Protein AF-A0A183HET5-F1 (afdb_monomer_lite)

Radius of gyration: 29.41 Å; chains: 1; bounding box: 69×55×76 Å

Sequence (248 aa):
MHQIYGKDDLEMRLDHVTQLQKMFVMQPEDWIKLARRYLTNECICVMGYPSRDEVTRIATTEKIRIEEQRRKLGEDGLRLHAEKLEKAIYETTAQKPSLELLSKMMVCELEKFATFDVQTLHAQTGQNNDEIFNLPLPVYIHSVKTHFVELILVWDTKFIPLELRMWMMLYFKLMFQSPAIVDNRVFGFIELNEIWSNLVIVANTECSNKLSYEEVAKLYTRDLISHSAASGVLNYFERFCSLTLKVS

Secondary structure (DSSP, 8-state):
--SSS-TTTHHHHH-HHHHHHHHHH--HHHHHHHHHHHHSS----------HHHHHHHHHHHHHHHHHHHHHHHHHHHHHHHHHHHHHHHHHHH-PPPHHHHHHHS---GGGS-PPP-EEEETTTS---SGGG--SS--EEEE-S-S-EEEEEEEE-TTS-HHHHTTHHHHHHHHTTS-EEETTEEE-HHHHHHHHHH----S---------TTTTTT--S-SEEEEEEEEEEETTEEEEEEEEEEE-

pLDDT: mean 73.17, std 18.48, range [25.05, 97.88]

Organism: NCBI:txid387005

Foldseek 3Di:
DQPPDDPPCPVVVVPPVVVVVVVVVDDPVVVVVVCCVPPVDDDDDDDDDDDPVVVVVVVVVVVVVVVVVCVVCDDVNVVVVVVVVVVVCCCVPVPDPDPVRVVVVDPPPPVPPPDWDWDWDWPPPDDCPDPQDPDPDTDIDTDTPDPKDKDKDKDACVPPDPVCVVCVVVVVVVVLQQWDQDPNDTDGRVRSQVCQQPPPPPRDDDDDDDDDPPRPPPVPTGFFPDWDWDWDDDPVYNIMIMIMTMGD

Structure (mmCIF, N/CA/C/O backbone):
data_AF-A0A183HET5-F1
#
_entry.id   AF-A0A183HET5-F1
#
loop_
_atom_site.group_PDB
_atom_site.id
_atom_site.type_symbol
_atom_site.label_atom_id
_atom_site.label_alt_id
_atom_site.label_comp_id
_atom_site.label_asym_id
_atom_site.label_entity_id
_atom_site.label_seq_id
_atom_site.pdbx_PDB_ins_code
_atom_site.Cartn_x
_atom_site.Cartn_y
_atom_site.Cartn_z
_atom_site.occupancy
_atom_site.B_iso_or_equiv
_atom_site.auth_seq_id
_atom_site.auth_comp_id
_atom_site.auth_asym_id
_atom_site.auth_atom_id
_atom_site.pdbx_PDB_model_num
ATOM 1 N N . MET A 1 1 ? -18.924 16.187 0.768 1.00 41.53 1 MET A N 1
ATOM 2 C CA . MET A 1 1 ? -17.505 16.079 0.365 1.00 41.53 1 MET A CA 1
ATOM 3 C C . MET A 1 1 ? -16.957 17.443 -0.097 1.00 41.53 1 MET A C 1
ATOM 5 O O . MET A 1 1 ? -16.350 17.535 -1.146 1.00 41.53 1 MET A O 1
ATOM 9 N N . HIS A 1 2 ? -17.188 18.517 0.674 1.00 40.25 2 HIS A N 1
ATOM 10 C CA . HIS A 1 2 ? -16.811 19.902 0.314 1.00 40.25 2 HIS A CA 1
ATOM 11 C C . HIS A 1 2 ? -16.076 20.633 1.456 1.00 40.25 2 HIS A C 1
ATOM 13 O O . HIS A 1 2 ? -15.864 21.834 1.384 1.00 40.25 2 HIS A O 1
ATOM 19 N N . GLN A 1 3 ? -15.722 19.932 2.540 1.00 47.44 3 GLN A N 1
ATOM 20 C CA . GLN A 1 3 ? -15.226 20.560 3.775 1.00 47.44 3 GLN A CA 1
ATOM 21 C C . GLN A 1 3 ? -13.703 20.489 3.968 1.00 47.44 3 GLN A C 1
ATOM 23 O O . GLN A 1 3 ? -13.217 20.989 4.973 1.00 47.44 3 GLN A O 1
ATOM 28 N N . ILE A 1 4 ? -12.944 19.909 3.027 1.00 56.78 4 ILE A N 1
ATOM 29 C CA . ILE A 1 4 ? -11.469 19.824 3.124 1.00 56.78 4 ILE A CA 1
ATOM 30 C C . ILE A 1 4 ? -10.760 20.696 2.072 1.00 56.78 4 ILE A C 1
ATOM 32 O O . ILE A 1 4 ? -9.584 21.013 2.228 1.00 56.78 4 ILE A O 1
ATOM 36 N N . TYR A 1 5 ? -11.459 21.154 1.031 1.00 51.66 5 TYR A N 1
ATOM 37 C CA . TYR A 1 5 ? -10.837 21.884 -0.074 1.00 51.66 5 TYR A CA 1
ATOM 38 C C . TYR A 1 5 ? -11.535 23.226 -0.287 1.00 51.66 5 TYR A C 1
ATOM 40 O O . TYR A 1 5 ? -12.745 23.274 -0.509 1.00 51.66 5 TYR A O 1
ATOM 48 N N . GLY A 1 6 ? -10.765 24.313 -0.179 1.00 55.91 6 GLY A N 1
ATOM 49 C CA . GLY A 1 6 ? -11.210 25.648 -0.565 1.00 55.91 6 GLY A CA 1
ATOM 50 C C . GLY A 1 6 ? -11.613 25.658 -2.040 1.00 55.91 6 GLY A C 1
ATOM 51 O O . GLY A 1 6 ? -10.981 25.003 -2.867 1.00 55.91 6 GLY A O 1
ATOM 52 N N . LYS A 1 7 ? -12.695 26.374 -2.353 1.00 57.16 7 LYS A N 1
ATOM 53 C CA . LYS A 1 7 ? -13.368 26.357 -3.661 1.00 57.16 7 LYS A CA 1
ATOM 54 C C . LYS A 1 7 ? -12.461 26.770 -4.833 1.00 57.16 7 LYS A C 1
ATOM 56 O O . LYS A 1 7 ? -12.702 26.325 -5.948 1.00 57.16 7 LYS A O 1
ATOM 61 N N . ASP A 1 8 ? -11.414 27.544 -4.556 1.00 58.06 8 ASP A N 1
ATOM 62 C CA . ASP A 1 8 ? -10.568 28.193 -5.567 1.00 58.06 8 ASP A CA 1
ATOM 63 C C . ASP A 1 8 ? -9.267 27.426 -5.889 1.00 58.06 8 ASP A C 1
ATOM 65 O O . ASP A 1 8 ? -8.488 27.860 -6.729 1.00 58.06 8 ASP A O 1
ATOM 69 N N . ASP A 1 9 ? -9.016 26.286 -5.233 1.00 66.75 9 ASP A N 1
ATOM 70 C CA . ASP A 1 9 ? -7.729 25.564 -5.305 1.00 66.75 9 ASP A CA 1
ATOM 71 C C . ASP A 1 9 ? -7.845 24.170 -5.955 1.00 66.75 9 ASP A C 1
ATOM 73 O O . ASP A 1 9 ? -6.849 23.510 -6.247 1.00 66.75 9 ASP A O 1
ATOM 77 N N . LEU A 1 10 ? -9.068 23.683 -6.192 1.00 75.62 10 LEU A N 1
ATOM 78 C CA . LEU A 1 10 ? -9.283 22.312 -6.664 1.00 75.62 10 LEU A CA 1
ATOM 79 C C . LEU A 1 10 ? -8.784 22.103 -8.099 1.00 75.62 10 LEU A C 1
ATOM 81 O O . LEU A 1 10 ? -8.103 21.118 -8.362 1.00 75.62 10 LEU A O 1
ATOM 85 N N . GLU A 1 11 ? -9.081 23.029 -9.010 1.00 76.25 11 GLU A N 1
ATOM 86 C CA . GLU A 1 11 ? -8.670 22.932 -10.417 1.00 76.25 11 GLU A CA 1
ATOM 87 C C . GLU A 1 11 ? -7.142 22.938 -10.553 1.00 76.25 11 GLU A C 1
ATOM 89 O O . GLU A 1 11 ? -6.565 22.060 -11.190 1.00 76.25 11 GLU A O 1
ATOM 94 N N . MET A 1 12 ? -6.471 23.841 -9.833 1.00 72.50 12 MET A N 1
ATOM 95 C CA . MET A 1 12 ? -5.010 23.898 -9.777 1.00 72.50 12 MET A CA 1
ATOM 96 C C . MET A 1 12 ? -4.392 22.610 -9.215 1.00 72.50 12 MET A C 1
ATOM 98 O O . MET A 1 12 ? -3.330 22.186 -9.670 1.00 72.50 12 MET A O 1
ATOM 102 N N . ARG A 1 13 ? -5.032 21.994 -8.215 1.00 68.38 13 ARG A N 1
ATOM 103 C CA . ARG A 1 13 ? -4.544 20.764 -7.575 1.00 68.38 13 ARG A CA 1
ATOM 104 C C . ARG A 1 13 ? -4.785 19.507 -8.394 1.00 68.38 13 ARG A C 1
ATOM 106 O O . ARG A 1 13 ? -4.053 18.546 -8.192 1.00 68.38 13 ARG A O 1
ATOM 113 N N . LEU A 1 14 ? -5.793 19.508 -9.262 1.00 78.12 14 LEU A N 1
ATOM 114 C CA . LEU A 1 14 ? -6.058 18.419 -10.202 1.00 78.12 14 LEU A CA 1
ATOM 115 C C . LEU A 1 14 ? -5.166 18.518 -11.448 1.00 78.12 14 LEU A C 1
ATOM 117 O O . LEU A 1 14 ? -4.850 17.495 -12.053 1.00 78.12 14 LEU A O 1
ATOM 121 N N . ASP A 1 15 ? -4.702 19.721 -11.798 1.00 81.00 15 ASP A N 1
ATOM 122 C CA . ASP A 1 15 ? -3.749 19.940 -12.889 1.00 81.00 15 ASP A CA 1
ATOM 123 C C . ASP A 1 15 ? -2.292 19.686 -12.458 1.00 81.00 15 ASP A C 1
ATOM 125 O O . ASP A 1 15 ? -1.442 20.579 -12.369 1.00 81.00 15 ASP A O 1
ATOM 129 N N . HIS A 1 16 ? -1.992 18.418 -12.181 1.00 75.38 16 HIS A N 1
ATOM 130 C CA . HIS A 1 16 ? -0.657 17.986 -11.775 1.00 75.38 16 HIS A CA 1
ATOM 131 C C . HIS A 1 16 ? 0.413 18.266 -12.838 1.00 75.38 16 HIS A C 1
ATOM 133 O O . HIS A 1 16 ? 1.549 18.580 -12.484 1.00 75.38 16 HIS A O 1
ATOM 139 N N . VAL A 1 17 ? 0.073 18.183 -14.129 1.00 81.69 17 VAL A N 1
ATOM 140 C CA . VAL A 1 17 ? 1.039 18.347 -15.226 1.00 81.69 17 VAL A CA 1
ATOM 141 C C . VAL A 1 17 ? 1.581 19.771 -15.249 1.00 81.69 17 VAL A C 1
ATOM 143 O O . VAL A 1 17 ? 2.800 19.960 -15.254 1.00 81.69 17 VAL A O 1
ATOM 146 N N . THR A 1 18 ? 0.708 20.776 -15.179 1.00 82.62 18 THR A N 1
ATOM 147 C CA . THR A 1 18 ? 1.130 22.182 -15.161 1.00 82.62 18 THR A CA 1
ATOM 148 C C . THR A 1 18 ? 1.926 22.518 -13.900 1.00 82.62 18 THR A C 1
ATOM 150 O O . THR A 1 18 ? 2.912 23.257 -13.968 1.00 82.62 18 THR A O 1
ATOM 153 N N . GLN A 1 19 ? 1.554 21.969 -12.738 1.00 81.25 19 GLN A N 1
ATOM 154 C CA . GLN A 1 19 ? 2.329 22.183 -11.508 1.00 81.25 19 GLN A CA 1
ATOM 155 C C . GLN A 1 19 ? 3.724 21.552 -11.596 1.00 81.25 19 GLN A C 1
ATOM 157 O O . GLN A 1 19 ? 4.709 22.205 -11.253 1.00 81.25 19 GLN A O 1
ATOM 162 N N . LEU A 1 20 ? 3.837 20.333 -12.133 1.00 83.00 20 LEU A N 1
ATOM 163 C CA . LEU A 1 20 ? 5.127 19.672 -12.353 1.00 83.00 20 LEU A CA 1
ATOM 164 C C . LEU A 1 20 ? 6.000 20.433 -13.356 1.00 83.00 20 LEU A C 1
ATOM 166 O O . LEU A 1 20 ? 7.204 20.563 -13.146 1.00 83.00 20 LEU A O 1
ATOM 170 N N . GLN A 1 21 ? 5.414 20.982 -14.424 1.00 85.75 21 GLN A N 1
ATOM 171 C CA . GLN A 1 21 ? 6.138 21.833 -15.372 1.00 85.75 21 GLN A CA 1
ATOM 172 C C . GLN A 1 21 ? 6.719 23.076 -14.693 1.00 85.75 21 GLN A C 1
ATOM 174 O O . GLN A 1 21 ? 7.883 23.391 -14.920 1.00 85.75 21 GLN A O 1
ATOM 179 N N . LYS A 1 22 ? 5.950 23.744 -13.823 1.00 85.44 22 LYS A N 1
ATOM 180 C CA . LYS A 1 22 ? 6.446 24.881 -13.030 1.00 85.44 22 LYS A CA 1
ATOM 181 C C . LYS A 1 22 ? 7.589 24.463 -12.109 1.00 85.44 22 LYS A C 1
ATOM 183 O O . LYS A 1 22 ? 8.607 25.144 -12.066 1.00 85.44 22 LYS A O 1
ATOM 188 N N . MET A 1 23 ? 7.435 23.332 -11.418 1.00 84.94 23 MET A N 1
ATOM 189 C CA . MET A 1 23 ? 8.449 22.790 -10.508 1.00 84.94 23 MET A CA 1
ATOM 190 C C . MET A 1 23 ? 9.741 22.404 -11.231 1.00 84.94 23 MET A C 1
ATOM 192 O O . MET A 1 23 ? 10.817 22.539 -10.660 1.00 84.94 23 MET A O 1
ATOM 196 N N . PHE A 1 24 ? 9.659 21.977 -12.491 1.00 85.25 24 PHE A N 1
ATOM 197 C CA . PHE A 1 24 ? 10.838 21.598 -13.265 1.00 85.25 24 PHE A CA 1
ATOM 198 C C . PHE A 1 24 ? 11.776 22.774 -13.573 1.00 85.25 24 PHE A C 1
ATOM 200 O O . PHE A 1 24 ? 12.984 22.590 -13.676 1.00 85.25 24 PHE A O 1
ATOM 207 N N . VAL A 1 25 ? 11.237 23.987 -13.715 1.00 90.12 25 VAL A N 1
ATOM 208 C CA . VAL A 1 25 ? 12.036 25.186 -14.032 1.00 90.12 25 VAL A CA 1
ATOM 209 C C . VAL A 1 25 ? 12.594 25.852 -12.761 1.00 90.12 25 VAL A C 1
ATOM 211 O O . VAL A 1 25 ? 13.425 26.759 -12.841 1.00 90.12 25 VAL A O 1
ATOM 214 N N . MET A 1 26 ? 12.164 25.403 -11.576 1.00 90.31 26 MET A N 1
ATOM 215 C CA . MET A 1 26 ? 12.628 25.934 -10.293 1.00 90.31 26 MET A CA 1
ATOM 216 C C . MET A 1 26 ? 14.107 25.641 -10.066 1.00 90.31 26 MET A C 1
ATOM 218 O O . MET A 1 26 ? 14.591 24.540 -10.329 1.00 90.31 26 MET A O 1
ATOM 222 N N . GLN A 1 27 ? 14.809 26.622 -9.510 1.00 93.81 27 GLN A N 1
ATOM 223 C CA . GLN A 1 27 ? 16.219 26.480 -9.180 1.00 93.81 27 GLN A CA 1
ATOM 224 C C . GLN A 1 27 ? 16.391 25.826 -7.799 1.00 93.81 27 GLN A C 1
ATOM 226 O O . GLN A 1 27 ? 15.469 25.864 -6.974 1.00 93.81 27 GLN A O 1
ATOM 231 N N . PRO A 1 28 ? 17.556 25.222 -7.501 1.00 92.81 28 PRO A N 1
ATOM 232 C CA . PRO A 1 28 ? 17.833 24.626 -6.192 1.00 92.81 28 PRO A CA 1
ATOM 233 C C . PRO A 1 28 ? 17.526 25.563 -5.011 1.00 92.81 28 PRO A C 1
ATOM 235 O O . PRO A 1 28 ? 17.025 25.126 -3.973 1.00 92.81 28 PRO A O 1
ATOM 238 N N . GLU A 1 29 ? 17.756 26.865 -5.175 1.00 95.00 29 GLU A N 1
ATOM 239 C CA . GLU A 1 29 ? 17.491 27.897 -4.171 1.00 95.00 29 GLU A CA 1
ATOM 240 C C . GLU A 1 29 ? 16.002 28.008 -3.823 1.00 95.00 29 GLU A C 1
ATOM 242 O O . GLU A 1 29 ? 15.654 28.227 -2.657 1.00 95.00 29 GLU A O 1
ATOM 247 N N . ASP A 1 30 ? 15.117 27.819 -4.803 1.00 93.25 30 ASP A N 1
ATOM 248 C CA . ASP A 1 30 ? 13.673 27.852 -4.591 1.00 93.25 30 ASP A CA 1
ATOM 249 C C . ASP A 1 30 ? 13.222 26.666 -3.729 1.00 93.25 30 ASP A C 1
ATOM 251 O O . ASP A 1 30 ? 12.437 26.830 -2.788 1.00 93.25 30 ASP A O 1
ATOM 255 N N . TRP A 1 31 ? 13.779 25.478 -3.985 1.00 93.06 31 TRP A N 1
ATOM 256 C CA . TRP A 1 31 ? 13.534 24.281 -3.179 1.00 93.06 31 TRP A CA 1
ATOM 257 C C . TRP A 1 31 ? 14.048 24.439 -1.750 1.00 93.06 31 TRP A C 1
ATOM 259 O O . TRP A 1 31 ? 13.334 24.120 -0.796 1.00 93.06 31 TRP A O 1
ATOM 269 N N . ILE A 1 32 ? 15.248 25.004 -1.578 1.00 92.75 32 ILE A N 1
ATOM 270 C CA . ILE A 1 32 ? 15.806 25.318 -0.255 1.00 92.75 32 ILE A CA 1
ATOM 271 C C . ILE A 1 32 ? 14.898 26.310 0.483 1.00 92.75 32 ILE A C 1
ATOM 273 O O . ILE A 1 32 ? 14.639 26.145 1.677 1.00 92.75 32 ILE A O 1
ATOM 277 N N . LYS A 1 33 ? 14.379 27.329 -0.209 1.00 93.06 33 LYS A N 1
ATOM 278 C CA . LYS A 1 33 ? 13.460 28.318 0.369 1.00 93.06 33 LYS A CA 1
ATOM 279 C C . LYS A 1 33 ? 12.151 27.678 0.832 1.00 93.06 33 LYS A C 1
ATOM 281 O O . LYS A 1 33 ? 11.680 27.999 1.925 1.00 93.06 33 LYS A O 1
ATOM 286 N N . LEU A 1 34 ? 11.581 26.761 0.048 1.00 91.12 34 LEU A N 1
ATOM 287 C CA . LEU A 1 34 ? 10.390 26.001 0.438 1.00 91.12 34 LEU A CA 1
ATOM 288 C C . LEU A 1 34 ? 10.659 25.102 1.646 1.00 91.12 34 LEU A C 1
ATOM 290 O O . LEU A 1 34 ? 9.899 25.146 2.615 1.00 91.12 34 LEU A O 1
ATOM 294 N N . ALA A 1 35 ? 11.756 24.342 1.624 1.00 90.69 35 ALA A N 1
ATOM 295 C CA . ALA A 1 35 ? 12.145 23.478 2.734 1.00 90.69 35 ALA A CA 1
ATOM 296 C C . ALA A 1 35 ? 12.320 24.285 4.026 1.00 90.69 35 ALA A C 1
ATOM 298 O O . ALA A 1 35 ? 11.786 23.910 5.067 1.00 90.69 35 ALA A O 1
ATOM 299 N N . ARG A 1 36 ? 12.972 25.451 3.956 1.00 89.94 36 ARG A N 1
ATOM 300 C CA . ARG A 1 36 ? 13.108 26.337 5.118 1.00 89.94 36 ARG A CA 1
ATOM 301 C C . ARG A 1 36 ? 11.759 26.848 5.625 1.00 89.94 36 ARG A C 1
ATOM 303 O O . ARG A 1 36 ? 11.494 26.856 6.822 1.00 89.94 36 ARG A O 1
ATOM 310 N N . ARG A 1 37 ? 10.867 27.244 4.715 1.00 90.12 37 ARG A N 1
ATOM 311 C CA . ARG A 1 37 ? 9.551 27.780 5.081 1.00 90.12 37 ARG A CA 1
ATOM 312 C C . ARG A 1 37 ? 8.658 26.753 5.779 1.00 90.12 37 ARG A C 1
ATOM 314 O O . ARG A 1 37 ? 7.948 27.121 6.711 1.00 90.12 37 ARG A O 1
ATOM 321 N N . TYR A 1 38 ? 8.654 25.510 5.303 1.00 88.38 38 TYR A N 1
ATOM 322 C CA . TYR A 1 38 ? 7.666 24.515 5.727 1.00 88.38 38 TYR A CA 1
ATOM 323 C C . TYR A 1 38 ? 8.225 23.408 6.620 1.00 88.38 38 TYR A C 1
ATOM 325 O O . TYR A 1 38 ? 7.456 22.816 7.367 1.00 88.38 38 TYR A O 1
ATOM 333 N N . LEU A 1 39 ? 9.531 23.127 6.568 1.00 86.25 39 LEU A N 1
ATOM 334 C CA . LEU A 1 39 ? 10.134 21.999 7.289 1.00 86.25 39 LEU A CA 1
ATOM 335 C C . LEU A 1 39 ? 11.055 22.419 8.442 1.00 86.25 39 LEU A C 1
ATOM 337 O O . LEU A 1 39 ? 11.297 21.599 9.322 1.00 86.25 39 LEU A O 1
ATOM 341 N N . THR A 1 40 ? 11.577 23.654 8.467 1.00 81.69 40 THR A N 1
ATOM 342 C CA . THR A 1 40 ? 12.571 24.059 9.489 1.00 81.69 40 THR A CA 1
ATOM 343 C C . THR A 1 40 ? 12.073 25.044 10.539 1.00 81.69 40 THR A C 1
ATOM 345 O O . THR A 1 40 ? 12.792 25.277 11.503 1.00 81.69 40 THR A O 1
ATOM 348 N N . ASN A 1 41 ? 10.900 25.655 10.361 1.00 75.31 41 ASN A N 1
ATOM 349 C CA . ASN A 1 41 ? 10.429 26.706 11.268 1.00 75.31 41 ASN A CA 1
ATOM 350 C C . ASN A 1 41 ? 9.964 26.137 12.617 1.00 75.31 41 ASN A C 1
ATOM 352 O O . ASN A 1 41 ? 10.638 26.304 13.627 1.00 75.31 41 ASN A O 1
ATOM 356 N N . GLU A 1 42 ? 8.831 25.437 12.628 1.00 82.38 42 GLU A N 1
ATOM 357 C CA . GLU A 1 42 ? 8.263 24.825 13.829 1.00 82.38 42 GLU A CA 1
ATOM 358 C C . GLU A 1 42 ? 8.031 23.342 13.550 1.00 82.38 42 GLU A C 1
ATOM 360 O O . GLU A 1 42 ? 7.228 22.973 12.695 1.00 82.38 42 GLU A O 1
ATOM 365 N N . CYS A 1 43 ? 8.768 22.482 14.250 1.00 80.69 43 CYS A N 1
ATOM 366 C CA . CYS A 1 43 ? 8.638 21.035 14.141 1.00 80.69 43 CYS A CA 1
ATOM 367 C C . CYS A 1 43 ? 8.238 20.469 15.504 1.00 80.69 43 CYS A C 1
ATOM 369 O O . CYS A 1 43 ? 8.899 20.728 16.510 1.00 80.69 43 CYS A O 1
ATOM 371 N N . ILE A 1 44 ? 7.159 19.686 15.537 1.00 88.50 44 ILE A N 1
ATOM 372 C CA . ILE A 1 44 ? 6.751 18.934 16.723 1.00 88.50 44 ILE A CA 1
ATOM 373 C C . ILE A 1 44 ? 7.323 17.526 16.585 1.00 88.50 44 ILE A C 1
ATOM 375 O O . ILE A 1 44 ? 6.895 16.751 15.730 1.00 88.50 44 ILE A O 1
ATOM 379 N N . CYS A 1 45 ? 8.280 17.183 17.444 1.00 89.69 45 CYS A N 1
ATOM 380 C CA . CYS A 1 45 ? 8.785 15.819 17.538 1.00 89.69 45 CYS A CA 1
ATOM 381 C C . CYS A 1 45 ? 7.926 15.022 18.526 1.00 89.69 45 CYS A C 1
ATOM 383 O O . CYS A 1 45 ? 7.922 15.306 19.725 1.00 89.69 45 CYS A O 1
ATOM 385 N N . VAL A 1 46 ? 7.203 14.019 18.025 1.00 93.69 46 VAL A N 1
ATOM 386 C CA . VAL A 1 46 ? 6.427 13.086 18.850 1.00 93.69 46 VAL A CA 1
ATOM 387 C C . VAL A 1 46 ? 7.175 11.763 18.921 1.00 93.69 46 VAL A C 1
ATOM 389 O O . VAL A 1 46 ? 7.346 11.081 17.912 1.00 93.69 46 VAL A O 1
ATOM 392 N N . MET A 1 47 ? 7.604 11.387 20.123 1.00 94.31 47 MET A N 1
ATOM 393 C CA . MET A 1 47 ? 8.254 10.102 20.368 1.00 94.31 47 MET A CA 1
ATOM 394 C C . MET A 1 47 ? 7.258 9.134 21.002 1.00 94.31 47 MET A C 1
ATOM 396 O O . MET A 1 47 ? 6.807 9.344 22.127 1.00 94.31 47 MET A O 1
ATOM 400 N N . GLY A 1 48 ? 6.914 8.075 20.273 1.00 93.56 48 GLY A N 1
ATOM 401 C CA . GLY A 1 48 ? 6.105 6.974 20.788 1.00 93.56 48 GLY A CA 1
ATOM 402 C C . GLY A 1 48 ? 6.991 5.880 21.373 1.00 93.56 48 GLY A C 1
ATOM 403 O O . GLY A 1 48 ? 7.842 5.341 20.669 1.00 93.56 48 GLY A O 1
ATOM 404 N N . TYR A 1 49 ? 6.768 5.527 22.639 1.00 94.31 49 TYR A N 1
ATOM 405 C CA . TYR A 1 49 ? 7.468 4.426 23.304 1.00 94.31 49 TYR A CA 1
ATOM 406 C C . TYR A 1 49 ? 6.493 3.283 23.603 1.00 94.31 49 TYR A C 1
ATOM 408 O O . TYR A 1 49 ? 5.400 3.539 24.117 1.00 94.31 49 TYR A O 1
ATOM 416 N N . PRO A 1 50 ? 6.858 2.019 23.321 1.00 94.00 50 PRO A N 1
ATOM 417 C CA . PRO A 1 50 ? 6.035 0.891 23.730 1.00 94.00 50 PRO A CA 1
ATOM 418 C C . PRO A 1 50 ? 6.003 0.808 25.261 1.00 94.00 50 PRO A C 1
ATOM 420 O O . PRO A 1 50 ? 7.046 0.807 25.910 1.00 94.00 50 PRO A O 1
ATOM 423 N N . SER A 1 51 ? 4.807 0.711 25.844 1.00 95.44 51 SER A N 1
ATOM 424 C CA . SER A 1 51 ? 4.630 0.644 27.297 1.00 95.44 51 SER A CA 1
ATOM 425 C C . SER A 1 51 ? 3.537 -0.350 27.676 1.00 95.44 51 SER A C 1
ATOM 427 O O . SER A 1 51 ? 2.378 -0.206 27.288 1.00 95.44 51 SER A O 1
ATOM 429 N N . ARG A 1 52 ? 3.906 -1.372 28.460 1.00 95.56 52 ARG A N 1
ATOM 430 C CA . ARG A 1 52 ? 2.948 -2.330 29.043 1.00 95.56 52 ARG A CA 1
ATOM 431 C C . ARG A 1 52 ? 2.073 -1.669 30.107 1.00 95.56 52 ARG A C 1
ATOM 433 O O . ARG A 1 52 ? 0.890 -1.995 30.225 1.00 95.56 52 ARG A O 1
ATOM 440 N N . ASP A 1 53 ? 2.647 -0.723 30.841 1.00 96.25 53 ASP A N 1
ATOM 441 C CA . ASP A 1 53 ? 1.939 0.031 31.871 1.00 96.25 53 ASP A CA 1
ATOM 442 C C . ASP A 1 53 ? 0.858 0.902 31.240 1.00 96.25 53 ASP A C 1
ATOM 444 O O . ASP A 1 53 ? -0.251 0.966 31.756 1.00 96.25 53 ASP A O 1
ATOM 448 N N . GLU A 1 54 ? 1.131 1.481 30.070 1.00 95.44 54 GLU A N 1
ATOM 449 C CA . GLU A 1 54 ? 0.157 2.290 29.340 1.00 95.44 54 GLU A CA 1
ATOM 450 C C . GLU A 1 54 ? -1.013 1.449 28.817 1.00 95.44 54 GLU A C 1
ATOM 452 O O . GLU A 1 54 ? -2.165 1.859 28.934 1.00 95.44 54 GLU A O 1
ATOM 457 N N . VAL A 1 55 ? -0.752 0.226 28.337 1.00 95.62 55 VAL A N 1
ATOM 458 C CA . VAL A 1 55 ? -1.820 -0.729 27.980 1.00 95.62 55 VAL A CA 1
ATOM 459 C C . VAL A 1 55 ? -2.692 -1.039 29.197 1.00 95.62 55 VAL A C 1
ATOM 461 O O . VAL A 1 55 ? -3.922 -1.020 29.107 1.00 95.62 55 VAL A O 1
ATOM 464 N N . THR A 1 56 ? -2.065 -1.279 30.351 1.00 96.56 56 THR A N 1
ATOM 465 C CA . THR A 1 56 ? -2.785 -1.554 31.601 1.00 96.56 56 THR A CA 1
ATOM 466 C C . THR A 1 56 ? -3.591 -0.335 32.046 1.00 96.56 56 THR A C 1
ATOM 468 O O . THR A 1 56 ? -4.764 -0.478 32.379 1.00 96.56 56 THR A O 1
ATOM 471 N N . ARG A 1 57 ? -3.006 0.867 31.984 1.00 97.12 57 ARG A N 1
ATOM 472 C CA . ARG A 1 57 ? -3.645 2.141 32.331 1.00 97.12 57 ARG A CA 1
ATOM 473 C C . ARG A 1 57 ? -4.847 2.434 31.444 1.00 97.12 57 ARG A C 1
ATOM 475 O O . ARG A 1 57 ? -5.885 2.843 31.957 1.00 97.12 57 ARG A O 1
ATOM 482 N N . ILE A 1 58 ? -4.737 2.221 30.134 1.00 96.38 58 ILE A N 1
ATOM 483 C CA . ILE A 1 58 ? -5.858 2.378 29.199 1.00 96.38 58 ILE A CA 1
ATOM 484 C C . ILE A 1 58 ? -6.968 1.386 29.561 1.00 96.38 58 ILE A C 1
ATOM 486 O O . ILE A 1 58 ? -8.120 1.789 29.700 1.00 96.38 58 ILE A O 1
ATOM 490 N N . ALA A 1 59 ? -6.630 0.114 29.799 1.00 96.44 59 ALA A N 1
ATOM 491 C CA . ALA A 1 59 ? -7.615 -0.904 30.157 1.00 96.44 59 ALA A CA 1
ATOM 492 C C . ALA A 1 59 ? -8.311 -0.624 31.502 1.00 96.44 59 ALA A C 1
ATOM 494 O O . ALA A 1 59 ? -9.519 -0.830 31.620 1.00 96.44 59 ALA A O 1
ATOM 495 N N . THR A 1 60 ? -7.586 -0.151 32.521 1.00 97.25 60 THR A N 1
ATOM 496 C CA . THR A 1 60 ? -8.182 0.200 33.820 1.00 97.25 60 THR A CA 1
ATOM 497 C C . THR A 1 60 ? -9.006 1.477 33.741 1.00 97.25 60 THR A C 1
ATOM 499 O O . THR A 1 60 ? -10.124 1.495 34.250 1.00 97.25 60 THR A O 1
ATOM 502 N N . THR A 1 61 ? -8.512 2.510 33.051 1.00 97.25 61 THR A N 1
ATOM 503 C CA . THR A 1 61 ? -9.253 3.765 32.838 1.00 97.25 61 THR A CA 1
ATOM 504 C C . THR A 1 61 ? -10.559 3.495 32.096 1.00 97.25 61 THR A C 1
ATOM 506 O O . THR A 1 61 ? -11.599 4.026 32.476 1.00 97.25 61 THR A O 1
ATOM 509 N N . GLU A 1 62 ? -10.541 2.617 31.091 1.00 97.00 62 GLU A N 1
ATOM 510 C CA . GLU A 1 62 ? -11.743 2.264 30.335 1.00 97.00 62 GLU A CA 1
ATOM 511 C C . GLU A 1 62 ? -12.751 1.475 31.181 1.00 97.00 62 GLU A C 1
ATOM 513 O O . GLU A 1 62 ? -13.949 1.754 31.124 1.00 97.00 62 GLU A O 1
ATOM 518 N N . LYS A 1 63 ? -12.290 0.553 32.039 1.00 97.38 63 LYS A N 1
ATOM 519 C CA . LYS A 1 63 ? -13.168 -0.137 33.001 1.00 97.38 63 LYS A CA 1
ATOM 520 C C . LYS A 1 63 ? -13.853 0.847 33.950 1.00 97.38 63 LYS A C 1
ATOM 522 O O . LYS A 1 63 ? -15.074 0.799 34.085 1.00 97.38 63 LYS A O 1
ATOM 527 N N . ILE A 1 64 ? -13.087 1.769 34.536 1.00 97.88 64 ILE A N 1
ATOM 528 C CA . ILE A 1 64 ? -13.614 2.803 35.439 1.00 97.88 64 ILE A CA 1
ATOM 529 C C . ILE A 1 64 ? -14.635 3.681 34.700 1.00 97.88 64 ILE A C 1
ATOM 531 O O . ILE A 1 64 ? -15.740 3.902 35.196 1.00 97.88 64 ILE A O 1
ATOM 535 N N . ARG A 1 65 ? -14.314 4.121 33.476 1.00 97.81 65 ARG A N 1
ATOM 536 C CA . ARG A 1 65 ? -15.215 4.927 32.638 1.00 97.81 65 ARG A CA 1
ATOM 537 C C . ARG A 1 65 ? -16.545 4.211 32.378 1.00 97.81 65 ARG A C 1
ATOM 539 O O . ARG A 1 65 ? -17.603 4.837 32.460 1.00 97.81 65 ARG A O 1
ATOM 546 N N . ILE A 1 66 ? -16.509 2.908 32.083 1.00 96.75 66 ILE A N 1
ATOM 547 C CA . ILE A 1 66 ? -17.707 2.083 31.859 1.00 96.75 66 ILE A CA 1
ATOM 548 C C . ILE A 1 66 ? -18.541 1.957 33.142 1.00 96.75 66 ILE A C 1
ATOM 550 O O . ILE A 1 66 ? -19.765 2.084 33.086 1.00 96.75 66 ILE A O 1
ATOM 554 N N . GLU A 1 67 ? -17.913 1.730 34.297 1.00 96.31 67 GLU A N 1
ATOM 555 C CA . GLU A 1 67 ? -18.609 1.622 35.587 1.00 96.31 67 GLU A CA 1
ATOM 556 C C . GLU A 1 67 ? -19.291 2.936 35.988 1.00 96.31 67 GLU A C 1
ATOM 558 O O . GLU A 1 67 ? -20.466 2.939 36.366 1.00 96.31 67 GLU A O 1
ATOM 563 N N . GLU A 1 68 ? -18.612 4.073 35.825 1.00 96.94 68 GLU A N 1
ATOM 564 C CA . GLU A 1 68 ? -19.211 5.389 36.053 1.00 96.94 68 GLU A CA 1
ATOM 565 C C . GLU A 1 68 ? -20.388 5.658 35.115 1.00 96.94 68 GLU A C 1
ATOM 567 O O . GLU A 1 68 ? -21.411 6.202 35.540 1.00 96.94 68 GLU A O 1
ATOM 572 N N . GLN A 1 69 ? -20.260 5.270 33.845 1.00 95.12 69 GLN A N 1
ATOM 573 C CA . GLN A 1 69 ? -21.330 5.411 32.864 1.00 95.12 69 GLN A CA 1
ATOM 574 C C . GLN A 1 69 ? -22.543 4.548 33.240 1.00 95.12 69 GLN A C 1
ATOM 576 O O . GLN A 1 69 ? -23.669 5.043 33.192 1.00 95.12 69 GLN A O 1
ATOM 581 N N . ARG A 1 70 ? -22.330 3.304 33.697 1.00 93.81 70 ARG A N 1
ATOM 582 C CA . ARG A 1 70 ? -23.398 2.436 34.228 1.00 93.81 70 ARG A CA 1
ATOM 583 C C . ARG A 1 70 ? -24.090 3.066 35.435 1.00 93.81 70 ARG A C 1
ATOM 585 O O . ARG A 1 70 ? -25.316 3.111 35.471 1.00 93.81 70 ARG A O 1
ATOM 592 N N . ARG A 1 71 ? -23.323 3.614 36.384 1.00 95.31 71 ARG A N 1
ATOM 593 C CA . ARG A 1 71 ? -23.871 4.284 37.575 1.00 95.31 71 ARG A CA 1
ATOM 594 C C . ARG A 1 71 ? -24.713 5.511 37.216 1.00 95.31 71 ARG A C 1
ATOM 596 O O . ARG A 1 71 ? -25.767 5.705 37.806 1.00 95.31 71 ARG A O 1
ATOM 603 N N . LYS A 1 72 ? -24.254 6.340 36.269 1.00 96.00 72 LYS A N 1
ATOM 604 C CA . LYS A 1 72 ? -24.980 7.541 35.813 1.00 96.00 72 LYS A CA 1
ATOM 605 C C . LYS A 1 72 ? -26.279 7.201 35.083 1.00 96.00 72 LYS A C 1
ATOM 607 O O . LYS A 1 72 ? -27.251 7.930 35.232 1.00 96.00 72 LYS A O 1
ATOM 612 N N . LEU A 1 73 ? -26.279 6.137 34.280 1.00 94.38 73 LEU A N 1
ATOM 613 C CA . LEU A 1 73 ? -27.453 5.716 33.513 1.00 94.38 73 LEU A CA 1
ATOM 614 C C . LEU A 1 73 ? -28.513 5.035 34.386 1.00 94.38 73 LEU A C 1
ATOM 616 O O . LEU A 1 73 ? -29.701 5.175 34.102 1.00 94.38 73 LEU A O 1
ATOM 620 N N . GLY A 1 74 ? -28.100 4.317 35.435 1.00 95.44 74 GLY A N 1
ATOM 621 C CA . GLY A 1 74 ? -29.018 3.531 36.255 1.00 95.44 74 GLY A CA 1
ATOM 622 C C . GLY A 1 74 ? -29.736 2.440 35.450 1.00 95.44 74 GLY A C 1
ATOM 623 O O . GLY A 1 74 ? -29.417 2.181 34.290 1.00 95.44 74 GLY A O 1
ATOM 624 N N . GLU A 1 75 ? -30.712 1.782 36.067 1.00 94.06 75 GLU A N 1
ATOM 625 C CA . GLU A 1 75 ? -31.412 0.646 35.453 1.00 94.06 75 GLU A CA 1
ATOM 626 C C . GLU A 1 75 ? -32.308 1.075 34.279 1.00 94.06 75 GLU A C 1
ATOM 628 O O . GLU A 1 75 ? -32.217 0.513 33.187 1.00 94.06 75 GLU A O 1
ATOM 633 N N . ASP A 1 76 ? -33.095 2.141 34.456 1.00 93.69 76 ASP A N 1
ATOM 634 C CA . ASP A 1 76 ? -33.987 2.656 33.411 1.00 93.69 76 ASP A CA 1
ATOM 635 C C . ASP A 1 76 ? -33.221 3.189 32.191 1.00 93.69 76 ASP A C 1
ATOM 637 O O . ASP A 1 76 ? -33.610 2.941 31.046 1.00 93.69 76 ASP A O 1
ATOM 641 N N . GLY A 1 77 ? -32.106 3.894 32.414 1.00 94.44 77 GLY A N 1
ATOM 642 C CA . GLY A 1 77 ? -31.269 4.405 31.332 1.00 94.44 77 GLY A CA 1
ATOM 643 C C . GLY 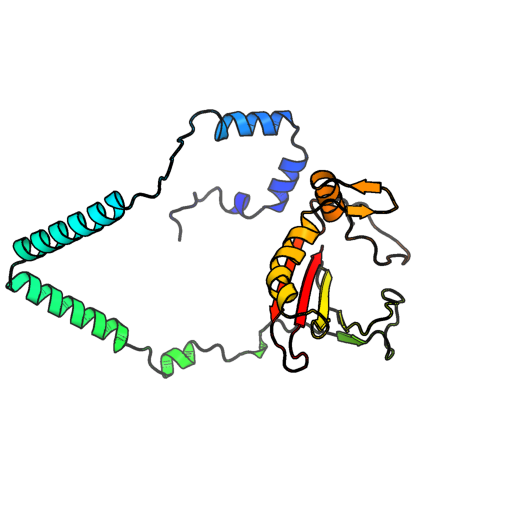A 1 77 ? -30.576 3.283 30.563 1.00 94.44 77 GLY A C 1
ATOM 644 O O . GLY A 1 77 ? -30.498 3.352 29.334 1.00 94.44 77 GLY A O 1
ATOM 645 N N . LEU A 1 78 ? -30.115 2.234 31.254 1.00 94.81 78 LEU A N 1
ATOM 646 C CA . LEU A 1 78 ? -29.554 1.044 30.611 1.00 94.81 78 LEU A CA 1
ATOM 647 C C . LEU A 1 78 ? -30.607 0.299 29.782 1.00 94.81 78 LEU A C 1
ATOM 649 O O . LEU A 1 78 ? -30.304 -0.069 28.648 1.00 94.81 78 LEU A O 1
ATOM 653 N N . ARG A 1 79 ? -31.844 0.153 30.283 1.00 95.19 79 ARG A N 1
ATOM 654 C CA . ARG A 1 79 ? -32.955 -0.449 29.524 1.00 95.19 79 ARG A CA 1
ATOM 655 C C . ARG A 1 79 ? -33.244 0.326 28.238 1.00 95.19 79 ARG A C 1
ATOM 657 O O . ARG A 1 79 ? -33.276 -0.269 27.166 1.00 95.19 79 ARG A O 1
ATOM 664 N N . LEU A 1 80 ? -33.346 1.656 28.315 1.00 96.12 80 LEU A N 1
ATOM 665 C CA . LEU A 1 80 ? -33.595 2.495 27.137 1.00 96.12 80 LEU A CA 1
ATOM 666 C C . LEU A 1 80 ? -32.487 2.361 26.079 1.00 96.12 80 LEU A C 1
ATOM 668 O O . LEU A 1 80 ? -32.759 2.340 24.881 1.00 96.12 80 LEU A O 1
ATOM 672 N N . HIS A 1 81 ? -31.223 2.286 26.505 1.00 95.12 81 HIS A N 1
ATOM 673 C CA . HIS A 1 81 ? -30.104 2.111 25.577 1.00 95.12 81 HIS A CA 1
ATOM 674 C C . HIS A 1 81 ? -30.047 0.696 24.996 1.00 95.12 81 HIS A C 1
ATOM 676 O O . HIS A 1 81 ? -29.658 0.558 23.838 1.00 95.12 81 HIS A O 1
ATOM 682 N N . ALA A 1 82 ? -30.459 -0.325 25.753 1.00 95.69 82 ALA A N 1
ATO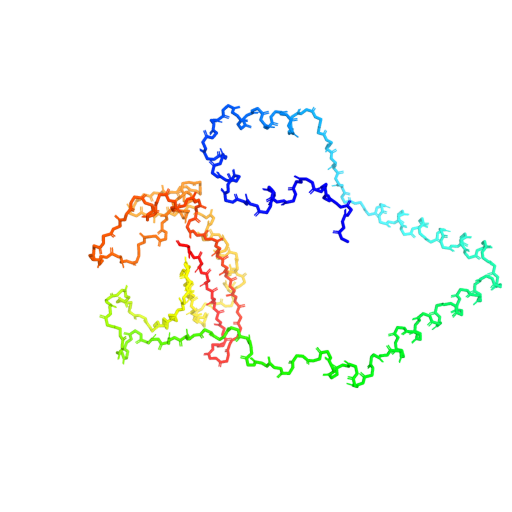M 683 C CA . ALA A 1 82 ? -30.609 -1.684 25.243 1.00 95.69 82 ALA A CA 1
ATOM 684 C C . ALA A 1 82 ? -31.674 -1.742 24.137 1.00 95.69 82 ALA A C 1
ATOM 686 O O . ALA A 1 82 ? -31.377 -2.222 23.048 1.00 95.69 82 ALA A O 1
ATOM 687 N N . GLU A 1 83 ? -32.846 -1.136 24.349 1.00 96.25 83 GLU A N 1
ATOM 688 C CA . GLU A 1 83 ? -33.895 -1.027 23.321 1.00 96.25 83 GLU A CA 1
ATOM 689 C C . GLU A 1 83 ? -33.396 -0.281 22.072 1.00 96.25 83 GLU A C 1
ATOM 691 O O . GLU A 1 83 ? -33.646 -0.688 20.936 1.00 96.25 83 GLU A O 1
ATOM 696 N N . LYS A 1 84 ? -32.637 0.806 22.263 1.00 96.44 84 LYS A N 1
ATOM 697 C CA . LYS A 1 84 ? -32.031 1.567 21.159 1.00 96.44 84 LYS A CA 1
ATOM 698 C C . LYS A 1 84 ? -31.013 0.737 20.377 1.00 96.44 84 LYS A C 1
ATOM 700 O O . LYS A 1 84 ? -30.966 0.833 19.151 1.00 96.44 84 LYS A O 1
ATOM 705 N N . LEU A 1 85 ? -30.201 -0.054 21.078 1.00 95.19 85 LEU A N 1
ATOM 706 C CA . LEU A 1 85 ? -29.211 -0.942 20.480 1.00 95.19 85 LEU A CA 1
ATOM 707 C C . LEU A 1 85 ? -29.890 -2.072 19.701 1.00 95.19 85 LEU A C 1
ATOM 709 O O . LEU A 1 85 ? -29.519 -2.314 18.557 1.00 95.19 85 LEU A O 1
ATOM 713 N N . GLU A 1 86 ? -30.909 -2.713 20.271 1.00 94.44 86 GLU A N 1
ATOM 714 C CA . GLU A 1 86 ? -31.700 -3.741 19.586 1.00 94.44 86 GLU A CA 1
ATOM 715 C C . GLU A 1 86 ? -32.374 -3.188 18.333 1.00 94.44 86 GLU A C 1
ATOM 717 O O . GLU A 1 86 ? -32.300 -3.804 17.270 1.00 94.44 86 GLU A O 1
ATOM 722 N N . LYS A 1 87 ? -32.953 -1.985 18.420 1.00 94.56 87 LYS A N 1
ATOM 723 C CA . LYS A 1 87 ? -33.523 -1.299 17.261 1.00 94.56 87 LYS A CA 1
ATOM 724 C C . LYS A 1 87 ? -32.472 -1.052 16.176 1.00 94.56 87 LYS A C 1
ATOM 726 O O . LYS A 1 87 ? -32.739 -1.334 15.013 1.00 94.56 87 LYS A O 1
ATOM 731 N N . ALA A 1 88 ? -31.273 -0.592 16.537 1.00 92.44 88 ALA A N 1
ATOM 732 C CA . ALA A 1 88 ? -30.188 -0.369 15.578 1.00 92.44 88 ALA A CA 1
ATOM 733 C C . ALA A 1 88 ? -29.681 -1.679 14.942 1.00 92.44 88 ALA A C 1
ATOM 735 O O . ALA A 1 88 ? -29.412 -1.724 13.739 1.00 92.44 88 ALA A O 1
ATOM 736 N N . ILE A 1 89 ? -29.582 -2.759 15.726 1.00 90.00 89 ILE A N 1
ATOM 737 C CA . ILE A 1 89 ? -29.237 -4.097 15.225 1.00 90.00 89 ILE A CA 1
ATOM 738 C C . ILE A 1 89 ? -30.310 -4.579 14.247 1.00 90.00 89 ILE A C 1
ATOM 740 O O . ILE A 1 89 ? -29.968 -5.081 13.175 1.00 90.00 89 ILE A O 1
ATOM 744 N N . TYR A 1 90 ? -31.589 -4.398 14.581 1.00 90.00 90 TYR A N 1
ATOM 745 C CA . TYR A 1 90 ? -32.712 -4.751 13.719 1.00 90.00 90 TYR A CA 1
ATOM 746 C C . TYR A 1 90 ? -32.700 -3.948 12.416 1.00 90.00 90 TYR A C 1
ATOM 748 O O . TYR A 1 90 ? -32.748 -4.538 11.341 1.00 90.00 90 TYR A O 1
ATOM 756 N N . GLU A 1 91 ? -32.562 -2.624 12.482 1.00 88.25 91 GLU A N 1
ATOM 757 C CA . GLU A 1 91 ? -32.460 -1.768 11.296 1.00 88.25 91 GLU A CA 1
ATOM 758 C C . GLU A 1 91 ? -31.284 -2.192 10.405 1.00 88.25 91 GLU A C 1
ATOM 760 O O . GLU A 1 91 ? -31.452 -2.349 9.204 1.00 88.25 91 GLU A O 1
ATOM 765 N N . THR A 1 92 ? -30.122 -2.501 10.980 1.00 85.38 92 THR A N 1
ATOM 766 C CA . THR A 1 92 ? -28.937 -2.893 10.196 1.00 85.38 92 THR A CA 1
ATOM 767 C C . THR A 1 92 ? -29.041 -4.310 9.616 1.00 85.38 92 THR A C 1
ATOM 769 O O . THR A 1 92 ? -28.600 -4.566 8.497 1.00 85.38 92 THR A O 1
ATOM 772 N N . THR A 1 93 ? -29.594 -5.260 10.375 1.00 82.12 93 THR A N 1
ATOM 773 C CA . THR A 1 93 ? -29.531 -6.696 10.039 1.00 82.12 93 THR A CA 1
ATOM 774 C C . THR A 1 93 ? -30.787 -7.186 9.322 1.00 82.12 93 THR A C 1
ATOM 776 O O . THR A 1 93 ? -30.697 -8.047 8.442 1.00 82.12 93 THR A O 1
ATOM 779 N N . ALA A 1 94 ? -31.956 -6.660 9.696 1.00 75.19 94 ALA A N 1
ATOM 780 C CA . ALA A 1 94 ? -33.248 -7.065 9.151 1.00 75.19 94 ALA A CA 1
ATOM 781 C C . ALA A 1 94 ? -33.670 -6.220 7.940 1.00 75.19 94 ALA A C 1
ATOM 783 O O . ALA A 1 94 ? -34.305 -6.761 7.037 1.00 75.19 94 ALA A O 1
ATOM 784 N N . GLN A 1 95 ? -33.278 -4.940 7.849 1.00 73.31 95 GLN A N 1
ATOM 785 C CA . GLN A 1 95 ? -33.541 -4.118 6.655 1.00 73.31 95 GLN A CA 1
ATOM 786 C C . GLN A 1 95 ? -32.479 -4.345 5.577 1.00 73.31 95 GLN A C 1
ATOM 788 O O . GLN A 1 95 ? -31.801 -3.426 5.116 1.00 73.31 95 GLN A O 1
ATOM 793 N N . LYS A 1 96 ? -32.335 -5.597 5.140 1.00 76.38 96 LYS A N 1
ATOM 794 C CA . LYS A 1 96 ? -31.590 -5.864 3.910 1.00 76.38 96 LYS A CA 1
ATOM 795 C C . LYS A 1 96 ? -32.347 -5.219 2.742 1.00 76.38 96 LYS A C 1
ATOM 797 O O . LYS A 1 96 ? -33.577 -5.317 2.703 1.00 76.38 96 LYS A O 1
ATOM 802 N N . PRO A 1 97 ? -31.647 -4.583 1.788 1.00 83.19 97 PRO A N 1
ATOM 803 C CA . PRO A 1 97 ? -32.268 -4.119 0.556 1.00 83.19 97 PRO A CA 1
ATOM 804 C C . PRO A 1 97 ? -33.070 -5.257 -0.085 1.00 83.19 97 PRO A C 1
ATOM 806 O O . PRO A 1 97 ? -32.606 -6.400 -0.119 1.00 83.19 97 PRO A O 1
ATOM 809 N N . SER A 1 98 ? -34.278 -4.962 -0.572 1.00 86.31 98 SER A N 1
ATOM 810 C CA . SER A 1 98 ? -35.092 -5.973 -1.248 1.00 86.31 98 SER A CA 1
ATOM 811 C C . SER A 1 98 ? -34.357 -6.514 -2.475 1.00 86.31 98 SER A C 1
ATOM 813 O O . SER A 1 98 ? -33.557 -5.807 -3.093 1.00 86.31 98 SER A O 1
ATOM 815 N N . LEU A 1 99 ? -34.654 -7.758 -2.865 1.00 84.44 99 LEU A N 1
ATOM 816 C CA . LEU A 1 99 ? -34.088 -8.351 -4.081 1.00 84.44 99 LEU A CA 1
ATOM 817 C C . LEU A 1 99 ? -34.363 -7.471 -5.312 1.00 84.44 99 LEU A C 1
ATOM 819 O O . LEU A 1 99 ? -33.504 -7.335 -6.175 1.00 84.44 99 LEU A O 1
ATOM 823 N N . GLU A 1 100 ? -35.521 -6.807 -5.350 1.00 88.56 100 GLU A N 1
ATOM 824 C CA . GLU A 1 100 ? -35.870 -5.838 -6.392 1.00 88.56 100 GLU A CA 1
ATOM 825 C C . GLU A 1 100 ? -34.947 -4.612 -6.403 1.00 88.56 100 GLU A C 1
ATOM 827 O O . GLU A 1 100 ? -34.512 -4.184 -7.470 1.00 88.56 100 GLU A O 1
ATOM 832 N N . LEU A 1 101 ? -34.629 -4.039 -5.235 1.00 86.19 101 LEU A N 1
ATOM 833 C CA . LEU A 1 101 ? -33.710 -2.904 -5.135 1.00 86.19 101 LEU A CA 1
ATOM 834 C C . LEU A 1 101 ? -32.284 -3.322 -5.507 1.00 86.19 101 LEU A C 1
ATOM 836 O O . LEU A 1 101 ? -31.635 -2.628 -6.286 1.00 86.19 101 LEU A O 1
ATOM 840 N N . LEU A 1 102 ? -31.824 -4.479 -5.021 1.00 85.62 102 LEU A N 1
ATOM 841 C CA . LEU A 1 102 ? -30.527 -5.042 -5.402 1.00 85.62 102 LEU A CA 1
ATOM 842 C C . LEU A 1 102 ? -30.454 -5.288 -6.909 1.00 85.62 102 LEU A C 1
ATOM 844 O O . LEU A 1 102 ? -29.475 -4.904 -7.534 1.00 85.62 102 LEU A O 1
ATOM 848 N N . SER A 1 103 ? -31.506 -5.843 -7.512 1.00 85.88 103 SER A N 1
ATOM 849 C CA . SER A 1 103 ? -31.569 -6.073 -8.957 1.00 85.88 103 SER A CA 1
ATOM 850 C C . SER A 1 103 ? -31.561 -4.784 -9.772 1.00 85.88 103 SER A C 1
ATOM 852 O O . SER A 1 103 ? -31.017 -4.786 -10.868 1.00 85.88 103 SER A O 1
ATOM 854 N N . LYS A 1 104 ? -32.127 -3.686 -9.255 1.00 86.25 104 LYS A N 1
ATOM 855 C CA . LYS A 1 104 ? -32.040 -2.361 -9.891 1.00 86.25 104 LYS A CA 1
ATOM 856 C C . LYS A 1 104 ? -30.653 -1.728 -9.761 1.00 86.25 104 LYS A C 1
ATOM 858 O O . LYS A 1 104 ? -30.287 -0.914 -10.601 1.00 86.25 104 LYS A O 1
ATOM 863 N N . MET A 1 105 ? -29.910 -2.057 -8.703 1.00 80.00 105 MET A N 1
ATOM 864 C CA . MET A 1 105 ? -28.533 -1.592 -8.495 1.00 80.00 105 MET A CA 1
ATOM 865 C C . MET A 1 105 ? -27.497 -2.478 -9.192 1.00 80.00 105 MET A C 1
ATOM 867 O O . MET A 1 105 ? -26.374 -2.032 -9.420 1.00 80.00 105 MET A O 1
ATOM 871 N N . MET A 1 106 ? -27.851 -3.723 -9.525 1.00 79.44 106 MET A N 1
ATOM 872 C CA . MET A 1 106 ? -26.999 -4.588 -10.328 1.00 79.44 106 MET A CA 1
ATOM 873 C C . MET A 1 106 ? -26.824 -3.976 -11.715 1.00 79.44 106 MET A C 1
ATOM 875 O O . MET A 1 106 ? -27.777 -3.776 -12.465 1.00 79.44 106 MET A O 1
ATOM 879 N N . VAL A 1 107 ? -25.572 -3.692 -12.060 1.00 72.75 107 VAL A N 1
ATOM 880 C CA . VAL A 1 107 ? -25.195 -3.294 -13.413 1.00 72.75 107 VAL A CA 1
ATOM 881 C C . VAL A 1 107 ? -25.255 -4.544 -14.289 1.00 72.75 107 VAL A C 1
ATOM 883 O O . VAL A 1 107 ? -24.341 -5.364 -14.274 1.00 72.75 107 VAL A O 1
ATOM 886 N N . CYS A 1 108 ? -26.363 -4.720 -15.008 1.00 69.06 108 CYS A N 1
ATOM 887 C CA . CYS A 1 108 ? -26.565 -5.849 -15.924 1.00 69.06 108 CYS A CA 1
ATOM 888 C C . CYS A 1 108 ? -26.015 -5.582 -17.334 1.00 69.06 108 CYS A C 1
ATOM 890 O O . CYS A 1 108 ? -25.768 -6.519 -18.087 1.00 69.06 108 CYS A O 1
ATOM 892 N N . GLU A 1 109 ? -25.796 -4.316 -17.691 1.00 68.62 109 GLU A N 1
ATOM 893 C CA . GLU A 1 109 ? -25.220 -3.915 -18.976 1.00 68.62 109 GLU A CA 1
ATOM 894 C C . GLU A 1 109 ? -23.688 -4.032 -18.932 1.00 68.62 109 GLU A C 1
ATOM 896 O O . GLU A 1 109 ? -22.966 -3.041 -18.819 1.00 68.62 109 GLU A O 1
ATOM 901 N N . LEU A 1 110 ? -23.179 -5.265 -19.020 1.00 61.78 110 LEU A N 1
ATOM 902 C CA . LEU A 1 110 ? -21.741 -5.547 -19.170 1.00 61.78 110 LEU A CA 1
ATOM 903 C C . LEU A 1 110 ? -21.181 -5.051 -20.522 1.00 61.78 110 LEU A C 1
ATOM 905 O O . LEU A 1 110 ? -19.977 -4.925 -20.712 1.00 61.78 110 LEU A O 1
ATOM 909 N N . GLU A 1 111 ? -22.063 -4.736 -21.463 1.00 57.00 111 GLU A N 1
ATOM 910 C CA . GLU A 1 111 ? -21.742 -4.360 -22.844 1.00 57.00 111 GLU A CA 1
ATOM 911 C C . GLU A 1 111 ? -21.147 -2.947 -22.967 1.00 57.00 111 GLU A C 1
ATOM 913 O O . GLU A 1 111 ? -20.588 -2.601 -24.004 1.00 57.00 111 GLU A O 1
ATOM 918 N N . LYS A 1 112 ? -21.233 -2.129 -21.907 1.00 57.69 112 LYS A N 1
ATOM 919 C CA . LYS A 1 112 ? -20.640 -0.780 -21.851 1.00 57.69 112 LYS A CA 1
ATOM 920 C C . LYS A 1 112 ? -19.281 -0.730 -21.157 1.00 57.69 112 LYS A C 1
ATOM 922 O O . LYS A 1 112 ? -18.708 0.354 -21.042 1.00 57.69 112 LYS A O 1
ATOM 927 N N . PHE A 1 113 ? -18.755 -1.858 -20.675 1.00 62.69 113 PHE A N 1
ATOM 928 C CA . PHE A 1 113 ? -17.370 -1.871 -20.220 1.00 62.69 113 PHE A CA 1
ATOM 929 C C . PHE A 1 113 ? -16.461 -1.610 -21.418 1.00 62.69 113 PHE A C 1
ATOM 931 O O . PHE A 1 113 ? -16.681 -2.141 -22.503 1.00 62.69 113 PHE A O 1
ATOM 938 N N . ALA A 1 114 ? -15.446 -0.768 -21.226 1.00 61.28 114 ALA A N 1
ATOM 939 C CA . ALA A 1 114 ? -14.414 -0.567 -22.228 1.00 61.28 114 ALA A CA 1
ATOM 940 C C . ALA A 1 114 ? -13.682 -1.900 -22.440 1.00 61.28 114 ALA A C 1
ATOM 942 O O . ALA A 1 114 ? -12.772 -2.249 -21.691 1.00 61.28 114 ALA A O 1
ATOM 943 N N . THR A 1 115 ? -14.115 -2.674 -23.431 1.00 65.06 115 THR A N 1
ATOM 944 C CA . THR A 1 115 ? -13.394 -3.858 -23.879 1.00 65.06 115 THR A CA 1
ATOM 945 C C . THR A 1 115 ? -12.213 -3.380 -24.702 1.00 65.06 115 THR A C 1
ATOM 947 O O . THR A 1 115 ? -12.383 -2.658 -25.686 1.00 65.06 115 THR A O 1
ATOM 950 N N . PHE A 1 116 ? -11.014 -3.760 -24.295 1.00 68.38 116 PHE A N 1
ATOM 951 C CA . PHE A 1 116 ? -9.811 -3.554 -25.081 1.00 68.38 116 PHE A CA 1
ATOM 952 C C . PHE A 1 116 ? -9.443 -4.878 -25.736 1.00 68.38 116 PHE A C 1
ATOM 954 O O . PHE A 1 116 ? -9.536 -5.937 -25.117 1.00 68.38 116 PHE A O 1
ATOM 961 N N . ASP A 1 117 ? -9.072 -4.805 -27.007 1.00 67.94 117 ASP A N 1
ATOM 962 C CA . ASP A 1 117 ? -8.566 -5.966 -27.718 1.00 67.94 117 ASP A CA 1
ATOM 963 C C . ASP A 1 117 ? -7.194 -6.338 -27.146 1.00 67.94 117 ASP A C 1
ATOM 965 O O . ASP A 1 117 ? -6.356 -5.460 -26.916 1.00 67.94 117 ASP A O 1
ATOM 969 N N . VAL A 1 118 ? -6.998 -7.625 -26.870 1.00 70.75 118 VAL A N 1
ATOM 970 C CA . VAL A 1 118 ? -5.748 -8.167 -26.333 1.00 70.75 118 VAL A CA 1
ATOM 971 C C . VAL A 1 118 ? -5.262 -9.223 -27.303 1.00 70.75 118 VAL A C 1
ATOM 973 O O . VAL A 1 118 ? -5.751 -10.354 -27.315 1.00 70.75 118 VAL A O 1
ATOM 976 N N . GLN A 1 119 ? -4.252 -8.880 -28.092 1.00 69.69 119 GLN A N 1
ATOM 977 C CA . GLN A 1 119 ? -3.579 -9.869 -28.920 1.00 69.69 119 GLN A CA 1
ATOM 978 C C . GLN A 1 119 ? -2.532 -10.595 -28.080 1.00 69.69 119 GLN A C 1
ATOM 980 O O . GLN A 1 119 ? -1.698 -9.946 -27.456 1.00 69.69 119 GLN A O 1
ATOM 985 N N . THR A 1 120 ? -2.566 -11.929 -28.075 1.00 72.50 120 THR A N 1
ATOM 986 C CA . THR A 1 120 ? -1.564 -12.762 -27.396 1.00 72.50 120 THR A CA 1
ATOM 987 C C . THR A 1 120 ? -0.680 -13.444 -28.429 1.00 72.50 120 THR A C 1
ATOM 989 O O . THR A 1 120 ? -1.163 -14.261 -29.211 1.00 72.50 120 THR A O 1
ATOM 992 N N . LEU A 1 121 ? 0.610 -13.120 -28.424 1.00 72.38 121 LEU A N 1
ATOM 993 C CA . LEU A 1 121 ? 1.603 -13.712 -29.320 1.00 72.38 121 LEU A CA 1
ATOM 994 C C . LEU A 1 121 ? 2.537 -14.628 -28.536 1.00 72.38 121 LEU A C 1
ATOM 996 O O . LEU A 1 121 ? 2.973 -14.271 -27.445 1.00 72.38 121 LEU A O 1
ATOM 1000 N N . HIS A 1 122 ? 2.864 -15.786 -29.108 1.00 71.56 122 HIS A N 1
ATOM 1001 C CA . HIS A 1 122 ? 3.859 -16.699 -28.553 1.00 71.56 122 HIS A CA 1
ATOM 1002 C C . HIS A 1 122 ? 5.145 -16.634 -29.383 1.00 71.56 122 HIS A C 1
ATOM 1004 O O . HIS A 1 122 ? 5.134 -16.938 -30.581 1.00 71.56 122 HIS A O 1
ATOM 1010 N N . ALA A 1 123 ? 6.253 -16.253 -28.740 1.00 65.94 123 ALA A N 1
ATOM 1011 C CA . ALA A 1 123 ? 7.510 -15.918 -29.418 1.00 65.94 123 ALA A CA 1
ATOM 1012 C C . ALA A 1 123 ? 8.084 -17.049 -30.300 1.00 65.94 123 ALA A C 1
ATOM 1014 O O . ALA A 1 123 ? 8.723 -16.767 -31.308 1.00 65.94 123 ALA A O 1
ATOM 1015 N N . GLN A 1 124 ? 7.830 -18.324 -29.974 1.00 64.50 124 GLN A N 1
ATOM 1016 C CA . GLN A 1 124 ? 8.411 -19.468 -30.700 1.00 64.50 124 GLN A CA 1
ATOM 1017 C C . GLN A 1 124 ? 7.505 -20.074 -31.783 1.00 64.50 124 GLN A C 1
ATOM 1019 O O . GLN A 1 124 ? 7.985 -20.838 -32.614 1.00 64.50 124 GLN A O 1
ATOM 1024 N N . THR A 1 125 ? 6.198 -19.785 -31.781 1.00 62.84 125 THR A N 1
ATOM 1025 C CA . THR A 1 125 ? 5.223 -20.468 -32.665 1.00 62.84 125 THR A CA 1
ATOM 1026 C C . THR A 1 125 ? 4.650 -19.574 -33.765 1.00 62.84 125 THR A C 1
ATOM 1028 O O . THR A 1 125 ? 3.743 -19.998 -34.473 1.00 62.84 125 THR A O 1
ATOM 1031 N N . GLY A 1 126 ? 5.219 -18.380 -33.965 1.00 58.72 126 GLY A N 1
ATOM 1032 C CA . GLY A 1 126 ? 5.161 -17.690 -35.255 1.00 58.72 126 GLY A CA 1
ATOM 1033 C C . GLY A 1 126 ? 3.916 -16.843 -35.523 1.00 58.72 126 GLY A C 1
ATOM 1034 O O . GLY A 1 126 ? 3.073 -17.234 -36.318 1.00 58.72 126 GLY A O 1
ATOM 1035 N N . GLN A 1 127 ? 3.880 -15.640 -34.940 1.00 54.72 127 GLN A N 1
ATOM 1036 C CA . GLN A 1 127 ? 3.275 -14.419 -35.514 1.00 54.72 127 GLN A CA 1
ATOM 1037 C C . GLN A 1 127 ? 4.009 -13.163 -34.987 1.00 54.72 127 GLN A C 1
ATOM 1039 O O . GLN A 1 127 ? 3.397 -12.138 -34.706 1.00 54.72 127 GLN A O 1
ATOM 1044 N N . ASN A 1 128 ? 5.326 -13.256 -34.773 1.00 55.78 128 ASN A N 1
ATOM 1045 C CA . ASN A 1 128 ? 6.139 -12.122 -34.341 1.00 55.78 128 ASN A CA 1
ATOM 1046 C C . ASN A 1 128 ? 6.736 -11.467 -35.594 1.00 55.78 128 ASN A C 1
ATOM 1048 O O . ASN A 1 128 ? 7.813 -11.855 -36.035 1.00 55.78 128 ASN A O 1
ATOM 1052 N N . ASN A 1 129 ? 5.974 -10.579 -36.241 1.00 54.12 129 ASN A N 1
ATOM 1053 C CA . ASN A 1 129 ? 6.418 -9.926 -37.480 1.00 54.12 129 ASN A CA 1
ATOM 1054 C C . ASN A 1 129 ? 7.541 -8.903 -37.239 1.00 54.12 129 ASN A C 1
ATOM 1056 O O . ASN A 1 129 ? 8.230 -8.552 -38.192 1.00 54.12 129 ASN A O 1
ATOM 1060 N N . ASP A 1 130 ? 7.756 -8.499 -35.984 1.00 54.50 130 ASP A N 1
ATOM 1061 C CA . ASP A 1 130 ? 8.811 -7.577 -35.581 1.00 54.50 130 ASP A CA 1
ATOM 1062 C C . ASP A 1 130 ? 9.781 -8.295 -34.625 1.00 54.50 130 ASP A C 1
ATOM 1064 O O . ASP A 1 130 ? 9.379 -8.902 -33.632 1.00 54.50 130 ASP A O 1
ATOM 1068 N N . GLU A 1 131 ? 11.080 -8.237 -34.914 1.00 50.38 131 GLU A N 1
ATOM 1069 C CA . GLU A 1 131 ? 12.187 -8.948 -34.241 1.00 50.38 131 GLU A CA 1
ATOM 1070 C C . GLU A 1 131 ? 12.412 -8.576 -32.752 1.00 50.38 131 GLU A C 1
ATOM 1072 O O . GLU A 1 131 ? 13.445 -8.905 -32.167 1.00 50.38 131 GLU A O 1
ATOM 1077 N N . ILE A 1 132 ? 11.462 -7.884 -32.114 1.00 52.56 132 ILE A N 1
ATOM 1078 C CA . ILE A 1 132 ? 11.642 -7.149 -30.853 1.00 52.56 132 ILE A CA 1
ATOM 1079 C C . ILE A 1 132 ? 12.065 -8.071 -29.691 1.00 52.56 132 ILE A C 1
ATOM 1081 O O . ILE A 1 132 ? 12.829 -7.654 -28.824 1.00 52.56 132 ILE A O 1
ATOM 1085 N N . PHE A 1 133 ? 11.662 -9.349 -29.691 1.00 56.69 133 PHE A N 1
ATOM 1086 C CA . PHE A 1 133 ? 11.976 -10.289 -28.606 1.00 56.69 133 PHE A CA 1
ATOM 1087 C C . PHE A 1 133 ? 12.452 -11.659 -29.109 1.00 56.69 133 PHE A C 1
ATOM 1089 O O . PHE A 1 133 ? 11.743 -12.660 -29.002 1.00 56.69 133 PHE A O 1
ATOM 1096 N N . ASN A 1 134 ? 13.695 -11.737 -29.593 1.00 56.47 134 ASN A N 1
ATOM 1097 C CA . ASN A 1 134 ? 14.410 -13.010 -29.767 1.00 56.47 134 ASN A CA 1
ATOM 1098 C C . ASN A 1 134 ? 14.899 -13.557 -28.412 1.00 56.47 134 ASN A C 1
ATOM 1100 O O . ASN A 1 134 ? 16.097 -13.649 -28.143 1.00 56.47 134 ASN A O 1
ATOM 1104 N N . LEU A 1 135 ? 13.962 -13.892 -27.523 1.00 62.06 135 LEU A N 1
ATOM 1105 C CA . LEU A 1 135 ? 14.272 -14.489 -26.225 1.00 62.06 135 LEU A CA 1
ATOM 1106 C C . LEU A 1 135 ? 14.276 -16.025 -26.329 1.00 62.06 135 LEU A C 1
ATOM 1108 O O . LEU A 1 135 ? 13.380 -16.601 -26.946 1.00 62.06 135 LEU A O 1
ATOM 1112 N N . PRO A 1 136 ? 15.229 -16.727 -25.686 1.00 62.66 136 PRO A N 1
ATOM 1113 C CA . PRO A 1 136 ? 15.324 -18.191 -25.731 1.00 62.66 136 PRO A CA 1
ATOM 1114 C C . PRO A 1 136 ? 14.251 -18.902 -24.880 1.00 62.66 136 PRO A C 1
ATOM 1116 O O . PRO A 1 136 ? 14.374 -20.090 -24.588 1.00 62.66 136 PRO A O 1
ATOM 1119 N N . LEU A 1 137 ? 13.210 -18.184 -24.452 1.00 66.56 137 LEU A N 1
ATOM 1120 C CA . LEU A 1 137 ? 12.172 -18.645 -23.534 1.00 66.56 137 LEU A CA 1
ATOM 1121 C C . LEU A 1 137 ? 10.784 -18.453 -24.163 1.00 66.56 137 LEU A C 1
ATOM 1123 O O . LEU A 1 137 ? 10.610 -17.555 -24.989 1.00 66.56 137 LEU A O 1
ATOM 1127 N N . PRO A 1 138 ? 9.781 -19.264 -23.782 1.00 68.44 138 PRO A N 1
ATOM 1128 C CA . PRO A 1 138 ? 8.403 -19.023 -24.185 1.00 68.44 138 PRO A CA 1
ATOM 1129 C C . PRO A 1 138 ? 7.912 -17.714 -23.554 1.00 68.44 138 PRO A C 1
ATOM 1131 O O . PRO A 1 138 ? 7.794 -17.606 -22.334 1.00 68.44 138 PRO A O 1
ATOM 1134 N N . VAL A 1 139 ? 7.641 -16.716 -24.394 1.00 70.00 139 VAL A N 1
ATOM 1135 C CA . VAL A 1 139 ? 7.133 -15.402 -23.983 1.00 70.00 139 VAL A CA 1
ATOM 1136 C C . VAL A 1 139 ? 5.753 -15.199 -24.585 1.00 70.00 139 VAL A C 1
ATOM 1138 O O . VAL A 1 139 ? 5.557 -15.439 -25.780 1.00 70.00 139 VAL A O 1
ATOM 1141 N N . TYR A 1 140 ? 4.822 -14.748 -23.744 1.00 73.38 140 TYR A N 1
ATOM 1142 C CA . TYR A 1 140 ? 3.511 -14.267 -24.157 1.00 73.38 140 TYR A CA 1
ATOM 1143 C C . TYR A 1 140 ? 3.532 -12.744 -24.195 1.00 73.38 140 TYR A C 1
ATOM 1145 O O . TYR A 1 140 ? 3.790 -12.100 -23.180 1.00 73.38 140 TYR A O 1
ATOM 1153 N N . ILE A 1 141 ? 3.276 -12.178 -25.369 1.00 72.62 141 ILE A N 1
ATOM 1154 C CA . ILE A 1 141 ? 3.191 -10.730 -25.557 1.0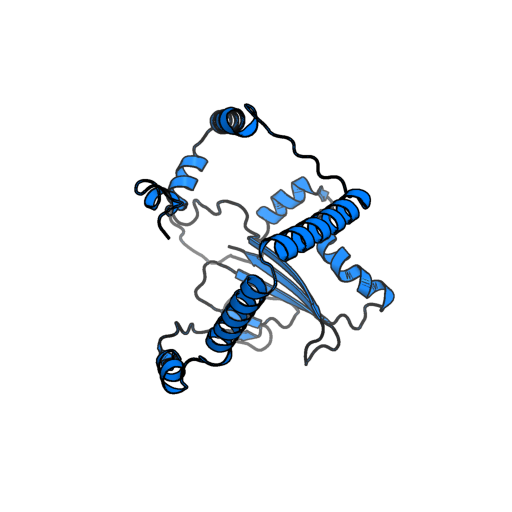0 72.62 141 ILE A CA 1
ATOM 1155 C C . ILE A 1 141 ? 1.717 -10.372 -25.654 1.00 72.62 141 ILE A C 1
ATOM 1157 O O . ILE A 1 141 ? 1.028 -10.867 -26.547 1.00 72.62 141 ILE A O 1
ATOM 1161 N N . HIS A 1 142 ? 1.255 -9.522 -24.742 1.00 74.25 142 HIS A N 1
ATOM 1162 C CA . HIS A 1 142 ? -0.095 -8.975 -24.749 1.00 74.25 142 HIS A CA 1
ATOM 1163 C C . HIS A 1 142 ? -0.054 -7.550 -25.305 1.00 74.25 142 HIS A C 1
ATOM 1165 O O . HIS A 1 142 ? 0.374 -6.628 -24.614 1.00 74.25 142 HIS A O 1
ATOM 1171 N N . SER A 1 143 ? -0.472 -7.370 -26.559 1.00 71.38 143 SER A N 1
ATOM 1172 C CA . SER A 1 143 ? -0.551 -6.036 -27.164 1.00 71.38 143 SER A CA 1
ATOM 1173 C C . SER A 1 143 ? -1.838 -5.347 -26.725 1.00 71.38 143 SER A C 1
ATOM 1175 O O . SER A 1 143 ? -2.936 -5.819 -27.023 1.00 71.38 143 SER A O 1
ATOM 1177 N N . VAL A 1 144 ? -1.692 -4.243 -25.994 1.00 71.12 144 VAL A N 1
ATOM 1178 C CA . VAL A 1 144 ? -2.780 -3.398 -25.489 1.00 71.12 144 VAL A CA 1
ATOM 1179 C C . VAL A 1 144 ? -2.437 -1.925 -25.725 1.00 71.12 144 VAL A C 1
ATOM 1181 O O . VAL A 1 144 ? -1.271 -1.541 -25.703 1.00 71.12 144 VAL A O 1
ATOM 1184 N N . LYS A 1 145 ? -3.444 -1.072 -25.964 1.00 69.56 145 LYS A N 1
ATOM 1185 C CA . LYS A 1 145 ? -3.248 0.373 -26.202 1.00 69.56 145 LYS A CA 1
ATOM 1186 C C . LYS A 1 145 ? -2.921 1.106 -24.898 1.00 69.56 145 LYS A C 1
ATOM 1188 O O . LYS A 1 145 ? -3.798 1.690 -24.269 1.00 69.56 145 LYS A O 1
ATOM 1193 N N . THR A 1 146 ? -1.662 1.056 -24.489 1.00 69.56 146 THR A N 1
ATOM 1194 C CA . THR A 1 146 ? -1.142 1.689 -23.272 1.00 69.56 146 THR A CA 1
ATOM 1195 C C . THR A 1 146 ? 0.203 2.354 -23.559 1.00 69.56 146 THR A C 1
ATOM 1197 O O . THR A 1 146 ? 0.939 1.913 -24.436 1.00 69.56 146 THR A O 1
ATOM 1200 N N . HIS A 1 147 ? 0.535 3.401 -22.804 1.00 71.50 147 HIS A N 1
ATOM 1201 C CA . HIS A 1 147 ? 1.861 4.037 -22.804 1.00 71.50 147 HIS A CA 1
ATOM 1202 C C . HIS A 1 147 ? 2.840 3.343 -21.848 1.00 71.50 147 HIS A C 1
ATOM 1204 O O . HIS A 1 147 ? 3.803 3.951 -21.413 1.00 71.50 147 HIS A O 1
ATOM 1210 N N . PHE A 1 148 ? 2.542 2.112 -21.436 1.00 70.88 148 PHE A N 1
ATOM 1211 C CA . PHE A 1 148 ? 3.316 1.388 -20.436 1.00 70.88 148 PHE A CA 1
ATOM 1212 C C . PHE A 1 148 ? 3.586 -0.027 -20.915 1.00 70.88 148 PHE A C 1
ATOM 1214 O O . PHE A 1 148 ? 2.669 -0.687 -21.408 1.00 70.88 148 PHE A O 1
ATOM 1221 N N . VAL A 1 149 ? 4.800 -0.514 -20.683 1.00 73.75 149 VAL A N 1
ATOM 1222 C CA . VAL A 1 149 ? 5.159 -1.919 -20.881 1.00 73.75 149 VAL A CA 1
ATOM 1223 C C . VAL A 1 149 ? 5.188 -2.608 -19.520 1.00 73.75 149 VAL A C 1
ATOM 1225 O O . VAL A 1 149 ? 5.774 -2.110 -18.558 1.00 73.75 149 VAL A O 1
ATOM 1228 N N . GLU A 1 150 ? 4.532 -3.761 -19.422 1.00 74.56 150 GLU A N 1
ATOM 1229 C CA . GLU A 1 150 ? 4.576 -4.611 -18.234 1.00 74.56 150 GLU A CA 1
ATOM 1230 C C . GLU A 1 150 ? 5.261 -5.931 -18.580 1.00 74.56 150 GLU A C 1
ATOM 1232 O O . GLU A 1 150 ? 4.818 -6.668 -19.461 1.00 74.56 150 GLU A O 1
ATOM 1237 N N . LEU A 1 151 ? 6.357 -6.220 -17.881 1.00 75.00 151 LEU A N 1
ATOM 1238 C CA . LEU A 1 151 ? 7.096 -7.467 -17.996 1.00 75.00 151 LEU A CA 1
ATOM 1239 C C . LEU A 1 151 ? 6.817 -8.328 -16.767 1.00 75.00 151 LEU A C 1
ATOM 1241 O O . LEU A 1 151 ? 7.155 -7.954 -15.641 1.00 75.00 151 LEU A O 1
ATOM 1245 N N . ILE A 1 152 ? 6.245 -9.508 -16.995 1.00 78.50 152 ILE A N 1
ATOM 1246 C CA . ILE A 1 152 ? 5.994 -10.499 -15.950 1.00 78.50 152 ILE A CA 1
ATOM 1247 C C . ILE A 1 152 ? 6.867 -11.716 -16.228 1.00 78.50 152 ILE A C 1
ATOM 1249 O O . ILE A 1 152 ? 6.674 -12.443 -17.200 1.00 78.50 152 ILE A O 1
ATOM 1253 N N . LEU A 1 153 ? 7.831 -11.946 -15.345 1.00 76.19 153 LEU A N 1
ATOM 1254 C CA . LEU A 1 153 ? 8.711 -13.103 -15.383 1.00 76.19 153 LEU A CA 1
ATOM 1255 C C . LEU A 1 153 ? 8.209 -14.113 -14.355 1.00 76.19 153 LEU A C 1
ATOM 1257 O O . LEU A 1 153 ? 8.169 -13.811 -13.162 1.00 76.19 153 LEU A O 1
ATOM 1261 N N . VAL A 1 154 ? 7.832 -15.307 -14.808 1.00 80.12 154 VAL A N 1
ATOM 1262 C CA . VAL A 1 154 ? 7.364 -16.396 -13.940 1.00 80.12 154 VAL A CA 1
ATOM 1263 C C . VAL A 1 154 ? 8.254 -17.611 -14.135 1.00 80.12 154 VAL A C 1
ATOM 1265 O O . VAL A 1 154 ? 8.497 -18.025 -15.267 1.00 80.12 154 VAL A O 1
ATOM 1268 N N . TRP A 1 155 ? 8.722 -18.203 -13.040 1.00 78.38 155 TRP A N 1
ATOM 1269 C CA . TRP A 1 155 ? 9.513 -19.429 -13.095 1.00 78.38 155 TRP A CA 1
ATOM 1270 C C . TRP A 1 155 ? 9.197 -20.391 -11.951 1.00 78.38 155 TRP A C 1
ATOM 1272 O O . TRP A 1 155 ? 8.749 -20.001 -10.866 1.00 78.38 155 TRP A O 1
ATOM 1282 N N . ASP A 1 156 ? 9.446 -21.674 -12.217 1.00 81.62 156 ASP A N 1
ATOM 1283 C CA . ASP A 1 156 ? 9.292 -22.755 -11.249 1.00 81.62 156 ASP A CA 1
ATOM 1284 C C . ASP A 1 156 ? 10.426 -22.717 -10.215 1.00 81.62 156 ASP A C 1
ATOM 1286 O O . ASP A 1 156 ? 11.603 -22.533 -10.529 1.00 81.62 156 ASP A O 1
ATOM 1290 N N . THR A 1 157 ? 10.058 -22.915 -8.955 1.00 82.25 157 THR A N 1
ATOM 1291 C CA . THR A 1 157 ? 10.970 -22.934 -7.806 1.00 82.25 157 THR A CA 1
ATOM 1292 C C . THR A 1 157 ? 11.235 -24.350 -7.293 1.00 82.25 157 THR A C 1
ATOM 1294 O O . THR A 1 157 ? 11.872 -24.526 -6.251 1.00 82.25 157 THR A O 1
ATOM 1297 N N . LYS A 1 158 ? 10.781 -25.380 -8.020 1.00 84.81 158 LYS A N 1
ATOM 1298 C CA . LYS A 1 158 ? 10.927 -26.800 -7.673 1.00 84.81 158 LYS A CA 1
ATOM 1299 C C . LYS A 1 158 ? 12.346 -27.191 -7.262 1.00 84.81 158 LYS A C 1
ATOM 1301 O O . LYS A 1 158 ? 12.505 -27.922 -6.287 1.00 84.81 158 LYS A O 1
ATOM 1306 N N . PHE A 1 159 ? 13.362 -26.670 -7.949 1.00 85.00 159 PHE A N 1
ATOM 1307 C CA . PHE A 1 159 ? 14.771 -26.992 -7.689 1.00 85.00 159 PHE A CA 1
ATOM 1308 C C . PHE A 1 159 ? 15.402 -26.215 -6.525 1.00 85.00 159 PHE A C 1
ATOM 1310 O O . PHE A 1 159 ? 16.530 -26.510 -6.142 1.00 85.00 159 PHE A O 1
ATOM 1317 N N . ILE A 1 160 ? 14.697 -25.247 -5.935 1.00 85.31 160 ILE A N 1
ATOM 1318 C CA . ILE A 1 160 ? 15.177 -24.513 -4.760 1.00 85.31 160 ILE A CA 1
ATOM 1319 C C . ILE A 1 160 ? 14.888 -25.362 -3.510 1.00 85.31 160 ILE A C 1
ATOM 1321 O O . ILE A 1 160 ? 13.715 -25.675 -3.284 1.00 85.31 160 ILE A O 1
ATOM 1325 N N . PRO A 1 161 ? 15.888 -25.725 -2.683 1.00 89.00 161 PRO A N 1
ATOM 1326 C CA . PRO A 1 161 ? 15.684 -26.438 -1.418 1.00 89.00 161 PRO A CA 1
ATOM 1327 C C . PRO A 1 161 ? 14.719 -25.715 -0.472 1.00 89.00 161 PRO A C 1
ATOM 1329 O O . PRO A 1 161 ? 14.652 -24.484 -0.465 1.00 89.00 161 PRO A O 1
ATOM 1332 N N . LEU A 1 162 ? 13.977 -26.464 0.349 1.00 81.88 162 LEU A N 1
ATOM 1333 C CA . LEU A 1 162 ? 12.940 -25.914 1.232 1.00 81.88 162 LEU A CA 1
ATOM 1334 C C . LEU A 1 162 ? 13.495 -24.853 2.195 1.00 81.88 162 LEU A C 1
ATOM 1336 O O . LEU A 1 162 ? 12.852 -23.832 2.429 1.00 81.88 162 LEU A O 1
ATOM 1340 N N . GLU A 1 163 ? 14.705 -25.074 2.696 1.00 87.62 163 GLU A N 1
ATOM 1341 C CA . GLU A 1 163 ? 15.407 -24.206 3.637 1.00 87.62 163 GLU A CA 1
ATOM 1342 C C . GLU A 1 163 ? 15.733 -22.847 3.005 1.00 87.62 163 GLU A C 1
ATOM 1344 O O . GLU A 1 163 ? 15.674 -21.816 3.675 1.00 87.62 163 GLU A O 1
ATOM 1349 N N . LEU A 1 164 ? 16.022 -22.830 1.697 1.00 87.88 164 LEU A N 1
ATOM 1350 C CA . LEU A 1 164 ? 16.307 -21.611 0.937 1.00 87.88 164 LEU A CA 1
ATOM 1351 C C . LEU A 1 164 ? 15.036 -20.863 0.518 1.00 87.88 164 LEU A C 1
ATOM 1353 O O . LEU A 1 164 ? 15.072 -19.647 0.334 1.00 87.88 164 LEU A O 1
ATOM 1357 N N . ARG A 1 165 ? 13.889 -21.550 0.432 1.00 80.69 165 ARG A N 1
ATOM 1358 C CA . ARG A 1 165 ? 12.609 -20.925 0.049 1.00 80.69 165 ARG A CA 1
ATOM 1359 C C . ARG A 1 165 ? 12.152 -19.858 1.041 1.00 80.69 165 ARG A C 1
ATOM 1361 O O . ARG A 1 165 ? 11.606 -18.846 0.614 1.00 80.69 165 ARG A O 1
ATOM 1368 N N . MET A 1 166 ? 12.423 -20.032 2.338 1.00 81.69 166 MET A N 1
ATOM 1369 C CA . MET A 1 166 ? 12.097 -19.018 3.358 1.00 81.69 166 MET A CA 1
ATOM 1370 C C . MET A 1 166 ? 12.793 -17.675 3.096 1.00 81.69 166 MET A C 1
ATOM 1372 O O . MET A 1 166 ? 12.291 -16.625 3.489 1.00 81.69 166 MET A O 1
ATOM 1376 N N . TRP A 1 167 ? 13.934 -17.704 2.405 1.00 85.00 167 TRP A N 1
ATOM 1377 C CA . TRP A 1 167 ? 14.738 -16.525 2.107 1.00 85.00 167 TRP A CA 1
ATOM 1378 C C . TRP A 1 167 ? 14.373 -15.863 0.780 1.00 85.00 167 TRP A C 1
ATOM 1380 O O . TRP A 1 167 ? 14.868 -14.775 0.514 1.00 85.00 167 TRP A O 1
ATOM 1390 N N . MET A 1 168 ? 13.499 -16.455 -0.043 1.00 79.06 168 MET A N 1
ATOM 1391 C CA . MET A 1 168 ? 13.191 -15.926 -1.379 1.00 79.06 168 MET A CA 1
ATOM 1392 C C . MET A 1 168 ? 12.636 -14.503 -1.341 1.00 79.06 168 MET A C 1
ATOM 1394 O O . MET A 1 168 ? 13.098 -13.647 -2.088 1.00 79.06 168 MET A O 1
ATOM 1398 N N . MET A 1 169 ? 11.694 -14.215 -0.440 1.00 77.31 169 MET A N 1
ATOM 1399 C CA . MET A 1 169 ? 11.139 -12.864 -0.312 1.00 77.31 169 MET A CA 1
ATOM 1400 C C . MET A 1 169 ? 12.215 -11.845 0.087 1.00 77.31 169 MET A C 1
ATOM 1402 O O . MET A 1 169 ? 12.253 -10.736 -0.445 1.00 77.31 169 MET A O 1
ATOM 1406 N N . LEU A 1 170 ? 13.117 -12.230 0.998 1.00 81.75 170 LEU A N 1
ATOM 1407 C CA . LEU A 1 170 ? 14.246 -11.387 1.377 1.00 81.75 170 LEU A CA 1
ATOM 1408 C C . LEU A 1 170 ? 15.206 -11.199 0.197 1.00 81.75 170 LEU A C 1
ATOM 1410 O O . LEU A 1 170 ? 15.626 -10.078 -0.062 1.00 81.75 170 LEU A O 1
ATOM 1414 N N . TYR A 1 171 ? 15.506 -12.267 -0.538 1.00 82.56 171 TYR A N 1
ATOM 1415 C CA . TYR A 1 171 ? 16.371 -12.242 -1.710 1.00 82.56 171 TYR A CA 1
ATOM 1416 C C . TYR A 1 171 ? 15.855 -11.277 -2.782 1.00 82.56 171 TYR A C 1
ATOM 1418 O O . TYR A 1 171 ? 16.615 -10.421 -3.221 1.00 82.56 171 TYR A O 1
ATOM 1426 N N . PHE A 1 172 ? 14.568 -11.326 -3.148 1.00 75.62 172 PHE A N 1
ATOM 1427 C CA . PHE A 1 172 ? 14.008 -10.383 -4.129 1.00 75.62 172 PHE A CA 1
ATOM 1428 C C . PHE A 1 172 ? 14.031 -8.944 -3.645 1.00 75.62 172 PHE A C 1
ATOM 1430 O O . PHE A 1 172 ? 14.340 -8.041 -4.417 1.00 75.62 172 PHE A O 1
ATOM 1437 N N . LYS A 1 173 ? 13.750 -8.721 -2.359 1.00 73.12 173 LYS A N 1
ATOM 1438 C CA . LYS A 1 173 ? 13.848 -7.382 -1.783 1.00 73.12 173 LYS A CA 1
ATOM 1439 C C . LYS A 1 173 ? 15.284 -6.859 -1.836 1.00 73.12 173 LYS A C 1
ATOM 1441 O O . LYS A 1 173 ? 15.503 -5.708 -2.194 1.00 73.12 173 LYS A O 1
ATOM 1446 N N . LEU A 1 174 ? 16.253 -7.704 -1.491 1.00 77.88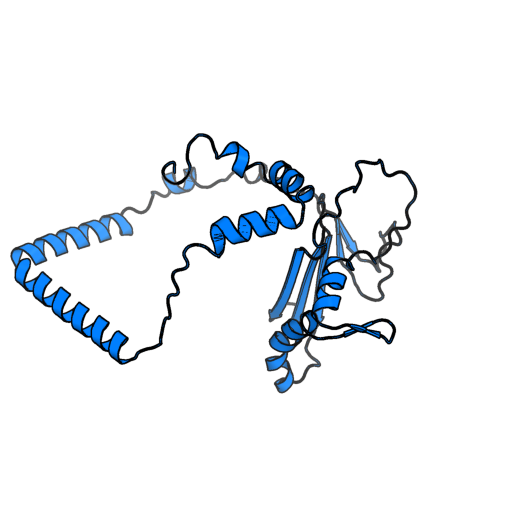 174 LEU A N 1
ATOM 1447 C CA . LEU A 1 174 ? 17.666 -7.345 -1.498 1.00 77.88 174 LEU A CA 1
ATOM 1448 C C . LEU A 1 174 ? 18.219 -7.187 -2.911 1.00 77.88 174 LEU A C 1
ATOM 1450 O O . LEU A 1 174 ? 19.080 -6.340 -3.096 1.00 77.88 174 LEU A O 1
ATOM 1454 N N . MET A 1 175 ? 17.736 -7.933 -3.903 1.00 75.25 175 MET A N 1
ATOM 1455 C CA . MET A 1 175 ? 18.208 -7.846 -5.289 1.00 75.25 175 MET A CA 1
ATOM 1456 C C . MET A 1 175 ? 18.149 -6.410 -5.830 1.00 75.25 175 MET A C 1
ATOM 1458 O O . MET A 1 175 ? 19.119 -5.946 -6.417 1.00 75.25 175 MET A O 1
ATOM 1462 N N . PHE A 1 176 ? 17.058 -5.685 -5.563 1.00 70.44 176 PHE A N 1
ATOM 1463 C CA . PHE A 1 176 ? 16.889 -4.289 -5.993 1.00 70.44 176 PHE A CA 1
ATOM 1464 C C . PHE A 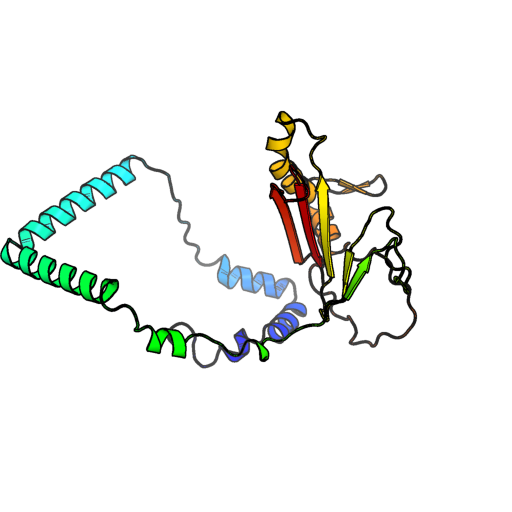1 176 ? 17.489 -3.260 -5.023 1.00 70.44 176 PHE A C 1
ATOM 1466 O O . PHE A 1 176 ? 17.423 -2.061 -5.273 1.00 70.44 176 PHE A O 1
ATOM 1473 N N . GLN A 1 177 ? 18.051 -3.707 -3.897 1.00 72.94 177 GLN A N 1
ATOM 1474 C CA . GLN A 1 177 ? 18.629 -2.843 -2.860 1.00 72.94 177 GLN A CA 1
ATOM 1475 C C . GLN A 1 177 ? 20.131 -3.063 -2.652 1.00 72.94 177 GLN A C 1
ATOM 1477 O O . GLN A 1 177 ? 20.777 -2.309 -1.924 1.00 72.94 177 GLN A O 1
ATOM 1482 N N . SER A 1 178 ? 20.691 -4.095 -3.274 1.00 76.88 178 SER A N 1
ATOM 1483 C CA . SER A 1 178 ? 22.089 -4.473 -3.123 1.00 76.88 178 SER A CA 1
ATOM 1484 C C . SER A 1 178 ? 22.936 -3.838 -4.222 1.00 76.88 178 SER A C 1
ATOM 1486 O O . SER A 1 178 ? 22.453 -3.667 -5.341 1.00 76.88 178 SER A O 1
ATOM 1488 N N . PRO A 1 179 ? 24.211 -3.526 -3.935 1.00 80.38 179 PRO A N 1
ATOM 1489 C CA . PRO A 1 179 ? 25.198 -3.249 -4.967 1.00 80.38 179 PRO A CA 1
ATOM 1490 C C . PRO A 1 179 ? 25.253 -4.381 -5.996 1.00 80.38 179 PRO A C 1
ATOM 1492 O O . PRO A 1 179 ? 25.046 -5.551 -5.665 1.00 80.38 179 PRO A O 1
ATOM 1495 N N . ALA A 1 180 ? 25.580 -4.035 -7.230 1.00 76.94 180 ALA A N 1
ATOM 1496 C CA . ALA A 1 180 ? 25.594 -4.950 -8.359 1.00 76.94 180 ALA A CA 1
ATOM 1497 C C . ALA A 1 180 ? 26.823 -4.672 -9.212 1.00 76.94 180 ALA A C 1
ATOM 1499 O O . ALA A 1 180 ? 27.345 -3.555 -9.249 1.00 76.94 180 ALA A O 1
ATOM 1500 N N . ILE A 1 181 ? 27.291 -5.716 -9.883 1.00 75.75 181 ILE A N 1
ATOM 1501 C CA . ILE A 1 181 ? 28.386 -5.620 -10.835 1.00 75.75 181 ILE A CA 1
ATOM 1502 C C . ILE A 1 181 ? 27.759 -5.597 -12.222 1.00 75.75 181 ILE A C 1
ATOM 1504 O O . ILE A 1 181 ? 27.117 -6.568 -12.615 1.00 75.75 181 ILE A O 1
ATOM 1508 N N . VAL A 1 182 ? 27.941 -4.495 -12.942 1.00 74.69 182 VAL A N 1
ATOM 1509 C CA . VAL A 1 182 ? 27.507 -4.334 -14.335 1.00 74.69 182 VAL A CA 1
ATOM 1510 C C . VAL A 1 182 ? 28.757 -4.009 -15.146 1.00 74.69 182 VAL A C 1
ATOM 1512 O O . VAL A 1 182 ? 29.526 -3.132 -14.756 1.00 74.69 182 VAL A O 1
ATOM 1515 N N . ASP A 1 183 ? 29.026 -4.773 -16.205 1.00 76.12 183 ASP A N 1
ATOM 1516 C CA . ASP A 1 183 ? 30.210 -4.617 -17.067 1.00 76.12 183 ASP A CA 1
ATOM 1517 C C . ASP A 1 183 ? 31.544 -4.525 -16.299 1.00 76.12 183 ASP A C 1
ATOM 1519 O O . ASP A 1 183 ? 32.388 -3.667 -16.553 1.00 76.12 183 ASP A O 1
ATOM 1523 N N . ASN A 1 184 ? 31.736 -5.419 -15.319 1.00 80.31 184 ASN A N 1
ATOM 1524 C CA . ASN A 1 184 ? 32.906 -5.470 -14.427 1.00 80.31 184 ASN A CA 1
ATOM 1525 C C . ASN A 1 184 ? 33.119 -4.228 -13.540 1.00 80.31 184 ASN A C 1
ATOM 1527 O O . ASN A 1 184 ? 34.168 -4.098 -12.906 1.00 80.31 184 ASN A O 1
ATOM 1531 N N . ARG A 1 185 ? 32.125 -3.341 -13.430 1.00 79.88 185 ARG A N 1
ATOM 1532 C CA . ARG A 1 185 ? 32.132 -2.204 -12.508 1.00 79.88 185 ARG A CA 1
ATOM 1533 C C . ARG A 1 185 ? 31.140 -2.432 -11.373 1.00 79.88 185 ARG A C 1
ATOM 1535 O O . ARG A 1 185 ? 30.009 -2.849 -11.599 1.00 79.88 185 ARG A O 1
ATOM 1542 N N . VAL A 1 186 ? 31.572 -2.147 -10.146 1.00 78.31 186 VAL A N 1
ATOM 1543 C CA . VAL A 1 186 ? 30.701 -2.175 -8.965 1.00 78.31 186 VAL A CA 1
ATOM 1544 C C . VAL A 1 186 ? 29.908 -0.877 -8.916 1.00 78.31 186 VAL A C 1
ATOM 1546 O O . VAL A 1 186 ? 30.505 0.198 -8.887 1.00 78.31 186 VAL A O 1
ATOM 1549 N N . PHE A 1 187 ? 28.587 -0.993 -8.867 1.00 76.12 187 PHE A N 1
ATOM 1550 C CA . PHE A 1 187 ? 27.680 0.122 -8.639 1.00 76.12 187 PHE A CA 1
ATOM 1551 C C . PHE A 1 187 ? 27.096 0.025 -7.233 1.00 76.12 187 PHE A C 1
ATOM 1553 O O . PHE A 1 187 ? 26.599 -1.029 -6.823 1.00 76.12 187 PHE A O 1
ATOM 1560 N N . GLY A 1 188 ? 27.178 1.121 -6.479 1.00 76.88 188 GLY A N 1
ATOM 1561 C CA . GLY A 1 188 ? 26.569 1.218 -5.153 1.00 76.88 188 GLY A CA 1
ATOM 1562 C C . GLY A 1 188 ? 25.044 1.345 -5.226 1.00 76.88 188 GLY A C 1
ATOM 1563 O O . GLY A 1 188 ? 24.485 1.617 -6.280 1.00 76.88 188 GLY A O 1
ATOM 1564 N N . PHE A 1 189 ? 24.351 1.210 -4.091 1.00 70.31 189 PHE A N 1
ATOM 1565 C CA . PHE A 1 189 ? 22.882 1.311 -4.040 1.00 70.31 189 PHE A CA 1
ATOM 1566 C C . PHE A 1 189 ? 22.331 2.630 -4.614 1.00 70.31 189 PHE A C 1
ATOM 1568 O O . PHE A 1 189 ? 21.323 2.621 -5.312 1.00 70.31 189 PHE A O 1
ATOM 1575 N N . ILE A 1 190 ? 22.982 3.764 -4.334 1.00 71.19 190 ILE A N 1
ATOM 1576 C CA . ILE A 1 190 ? 22.527 5.081 -4.813 1.00 71.19 190 ILE A CA 1
ATOM 1577 C C . ILE A 1 190 ? 22.672 5.176 -6.336 1.00 71.19 190 ILE A C 1
ATOM 1579 O O . ILE A 1 190 ? 21.698 5.482 -7.015 1.00 71.19 190 ILE A O 1
ATOM 1583 N N . GLU A 1 191 ? 23.849 4.833 -6.864 1.00 70.75 191 GLU A N 1
ATOM 1584 C CA . GLU A 1 191 ? 24.127 4.834 -8.306 1.00 70.75 191 GLU A CA 1
ATOM 1585 C C . GLU A 1 191 ? 23.223 3.845 -9.045 1.00 70.75 191 GLU A C 1
ATOM 1587 O O . GLU A 1 191 ? 22.686 4.155 -10.101 1.00 70.75 191 GLU A O 1
ATOM 1592 N N . LEU A 1 192 ? 22.997 2.664 -8.464 1.00 66.50 192 LEU A N 1
ATOM 1593 C CA . LEU A 1 192 ? 22.058 1.700 -9.012 1.00 66.50 192 LEU A CA 1
ATOM 1594 C C . LEU A 1 192 ? 20.641 2.229 -9.012 1.00 66.50 192 LEU A C 1
ATOM 1596 O O . LEU A 1 192 ? 19.967 2.020 -9.998 1.00 66.50 192 LEU A O 1
ATOM 1600 N N . ASN A 1 193 ? 20.161 2.913 -7.977 1.00 65.69 193 ASN A N 1
ATOM 1601 C CA . ASN A 1 193 ? 18.811 3.479 -8.023 1.00 65.69 193 ASN A CA 1
ATOM 1602 C C . ASN A 1 193 ? 18.656 4.527 -9.121 1.00 65.69 193 ASN A C 1
ATOM 1604 O O . ASN A 1 193 ? 17.588 4.608 -9.723 1.00 65.69 193 ASN A O 1
ATOM 1608 N N . GLU A 1 194 ? 19.696 5.312 -9.394 1.00 65.50 194 GLU A N 1
ATOM 1609 C CA . GLU A 1 194 ? 19.706 6.225 -10.538 1.00 65.50 194 GLU A CA 1
ATOM 1610 C C . GLU A 1 194 ? 19.678 5.437 -11.849 1.00 65.50 194 GLU A C 1
ATOM 1612 O O . GLU A 1 194 ? 18.849 5.710 -12.707 1.00 65.50 194 GLU A O 1
ATOM 1617 N N . ILE A 1 195 ? 20.498 4.392 -11.972 1.00 63.06 195 ILE A N 1
ATOM 1618 C CA . ILE A 1 195 ? 20.527 3.525 -13.153 1.00 63.06 195 ILE A CA 1
ATOM 1619 C C . ILE A 1 195 ? 19.205 2.778 -13.330 1.00 63.06 195 ILE A C 1
ATOM 1621 O O . ILE A 1 195 ? 18.641 2.845 -14.401 1.00 63.06 195 ILE A O 1
ATOM 1625 N N . TRP A 1 196 ? 18.641 2.124 -12.320 1.00 59.47 196 TRP A N 1
ATOM 1626 C CA . TRP A 1 196 ? 17.331 1.462 -12.365 1.00 59.47 196 TRP A CA 1
ATOM 1627 C C . TRP A 1 196 ? 16.199 2.440 -12.677 1.00 59.47 196 TRP A C 1
ATOM 1629 O O . TRP A 1 196 ? 15.219 2.054 -13.309 1.00 59.47 196 TRP A O 1
ATOM 1639 N N . SER A 1 197 ? 16.343 3.705 -12.278 1.00 54.22 197 SER A N 1
ATOM 1640 C CA . SER A 1 197 ? 15.432 4.771 -12.699 1.00 54.22 197 SER A CA 1
ATOM 1641 C C . SER A 1 197 ? 15.596 5.152 -14.178 1.00 54.22 197 SER A C 1
ATOM 1643 O O . SER A 1 197 ? 14.679 5.763 -14.711 1.00 54.22 197 SER A O 1
ATOM 1645 N N . ASN A 1 198 ? 16.710 4.783 -14.821 1.00 47.53 198 ASN A N 1
ATOM 1646 C CA . ASN A 1 198 ? 17.098 5.167 -16.186 1.00 47.53 198 ASN A CA 1
ATOM 1647 C C . ASN A 1 198 ? 17.256 3.977 -17.183 1.00 47.53 198 ASN A C 1
ATOM 1649 O O . ASN A 1 198 ? 17.373 4.209 -18.380 1.00 47.53 198 ASN A O 1
ATOM 1653 N N . LEU A 1 199 ? 17.353 2.712 -16.733 1.00 41.91 199 LEU A N 1
ATOM 1654 C CA . LEU A 1 199 ? 17.893 1.568 -17.509 1.00 41.91 199 LEU A CA 1
ATOM 1655 C C . LEU A 1 199 ? 16.825 0.663 -18.138 1.00 41.91 199 LEU A C 1
ATOM 1657 O O . LEU A 1 199 ? 17.181 -0.288 -18.824 1.00 41.91 199 LEU A O 1
ATOM 1661 N N . VAL A 1 200 ? 15.521 0.905 -17.995 1.00 37.81 200 VAL A N 1
ATOM 1662 C CA . VAL A 1 200 ? 14.552 -0.003 -18.656 1.00 37.81 200 VAL A CA 1
ATOM 1663 C C . VAL A 1 200 ? 14.437 0.233 -20.178 1.00 37.81 200 VAL A C 1
ATOM 1665 O O . VAL A 1 200 ? 13.661 -0.414 -20.873 1.00 37.81 200 VAL A O 1
ATOM 1668 N N . ILE A 1 201 ? 15.322 1.058 -20.739 1.00 34.09 201 ILE A N 1
ATOM 1669 C CA . ILE A 1 201 ? 15.522 1.245 -22.178 1.00 34.09 201 ILE A CA 1
ATOM 1670 C C . ILE A 1 201 ? 16.710 0.404 -22.670 1.00 34.09 201 ILE A C 1
ATOM 1672 O O . ILE A 1 201 ? 17.686 0.955 -23.154 1.00 34.09 201 ILE A O 1
ATOM 1676 N N . VAL A 1 202 ? 16.671 -0.928 -22.571 1.00 27.08 202 VAL A N 1
ATOM 1677 C CA . VAL A 1 202 ? 17.422 -1.786 -23.517 1.00 27.08 202 VAL A CA 1
ATOM 1678 C C . VAL A 1 202 ? 16.675 -3.107 -23.720 1.00 27.08 202 VAL A C 1
ATOM 1680 O O . VAL A 1 202 ? 17.082 -4.171 -23.261 1.00 27.08 202 VAL A O 1
ATOM 1683 N N . ALA A 1 203 ? 15.565 -3.043 -24.446 1.00 25.05 203 ALA A N 1
ATOM 1684 C CA . ALA A 1 203 ? 15.092 -4.160 -25.256 1.00 25.05 203 ALA A CA 1
ATOM 1685 C C . 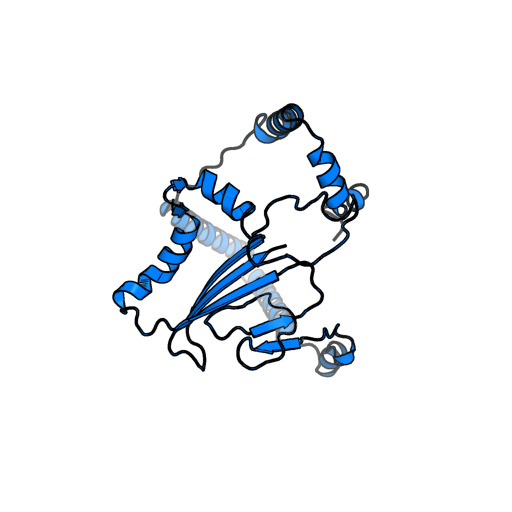ALA A 1 203 ? 14.655 -3.587 -26.612 1.00 25.05 203 ALA A C 1
ATOM 1687 O O . ALA A 1 203 ? 13.500 -3.232 -26.800 1.00 25.05 203 ALA A O 1
ATOM 1688 N N . ASN A 1 204 ? 15.646 -3.410 -27.495 1.00 25.53 204 ASN A N 1
ATOM 1689 C CA . ASN A 1 204 ? 15.560 -3.115 -28.931 1.00 25.53 204 ASN A CA 1
ATOM 1690 C C . ASN A 1 204 ? 14.465 -2.146 -29.414 1.00 25.53 204 ASN A C 1
ATOM 1692 O O . ASN A 1 204 ? 13.354 -2.548 -29.748 1.00 25.53 204 ASN A O 1
ATOM 1696 N N . THR A 1 205 ? 14.859 -0.895 -29.658 1.00 27.33 205 THR A N 1
ATOM 1697 C CA . THR A 1 205 ? 14.196 -0.038 -30.650 1.00 27.33 205 THR A CA 1
ATOM 1698 C C . THR A 1 205 ? 15.220 0.471 -31.660 1.00 27.33 205 THR A C 1
ATOM 1700 O O . THR A 1 205 ? 15.726 1.583 -31.539 1.00 27.33 205 THR A O 1
ATOM 1703 N N . GLU A 1 206 ? 15.500 -0.330 -32.686 1.00 31.38 206 GLU A N 1
ATOM 1704 C CA . GLU A 1 206 ? 15.800 0.209 -34.012 1.00 31.38 206 GLU A CA 1
ATOM 1705 C C . GLU A 1 206 ? 14.570 -0.037 -34.890 1.00 31.38 206 GLU A C 1
ATOM 1707 O O . GLU A 1 206 ? 14.398 -1.104 -35.470 1.00 31.38 206 GLU A O 1
ATOM 1712 N N . CYS A 1 207 ? 13.686 0.957 -34.987 1.00 25.95 207 CYS A N 1
ATOM 1713 C CA . CYS A 1 207 ? 12.855 1.091 -36.175 1.00 25.95 207 CYS A CA 1
ATOM 1714 C C . CYS A 1 207 ? 12.657 2.569 -36.529 1.00 25.95 207 CYS A C 1
ATOM 1716 O O . CYS A 1 207 ? 12.269 3.408 -35.721 1.00 25.95 207 CYS A O 1
ATOM 1718 N N . SER A 1 208 ? 13.024 2.846 -37.770 1.00 28.44 208 SER A N 1
ATOM 1719 C CA . SER A 1 208 ? 13.140 4.100 -38.507 1.00 28.44 208 SER A CA 1
ATOM 1720 C C . SER A 1 208 ? 11.978 5.112 -38.423 1.00 28.44 208 SER A C 1
ATOM 1722 O O . SER A 1 208 ? 10.862 4.780 -38.805 1.00 28.44 208 SER A O 1
ATOM 1724 N N . ASN A 1 209 ? 12.352 6.384 -38.162 1.00 29.80 209 ASN A N 1
ATOM 1725 C CA . ASN A 1 209 ? 11.766 7.675 -38.614 1.00 29.80 209 ASN A CA 1
ATOM 1726 C C . ASN A 1 209 ? 10.325 8.039 -38.169 1.00 29.80 209 ASN A C 1
ATOM 1728 O O . ASN A 1 209 ? 9.400 7.291 -38.436 1.00 29.80 209 ASN A O 1
ATOM 1732 N N . LYS A 1 210 ? 9.988 9.222 -37.620 1.00 33.91 210 LYS A N 1
ATOM 1733 C CA . LYS A 1 210 ? 10.651 10.514 -37.313 1.00 33.91 210 LYS A CA 1
ATOM 1734 C C . LYS A 1 210 ? 9.999 11.047 -36.019 1.00 33.91 210 LYS A C 1
ATOM 1736 O O . LYS A 1 210 ? 8.790 11.234 -36.035 1.00 33.91 210 LYS A O 1
ATOM 1741 N N . LEU A 1 211 ? 10.777 11.329 -34.969 1.00 38.81 211 LEU A N 1
ATOM 1742 C CA . LEU A 1 211 ? 10.286 11.977 -33.742 1.00 38.81 211 LEU A CA 1
ATOM 1743 C C . LEU A 1 211 ? 10.360 13.511 -33.869 1.00 38.81 211 LEU A C 1
ATOM 1745 O O . LEU A 1 211 ? 11.348 14.069 -34.352 1.00 38.81 211 LEU A O 1
ATOM 1749 N N . SER A 1 212 ? 9.303 14.187 -33.445 1.00 31.80 212 SER A N 1
ATOM 1750 C CA . SER A 1 212 ? 9.118 15.625 -33.327 1.00 31.80 212 SER A CA 1
ATOM 1751 C C . SER A 1 212 ? 9.665 16.121 -31.987 1.00 31.80 212 SER A C 1
ATOM 1753 O O . SER A 1 212 ? 9.838 15.361 -31.042 1.00 31.80 212 SER A O 1
ATOM 1755 N N . TYR A 1 213 ? 9.934 17.421 -31.885 1.00 35.00 213 TYR A N 1
ATOM 1756 C CA . TYR A 1 213 ? 10.552 18.049 -30.707 1.00 35.00 213 TYR A CA 1
ATOM 1757 C C . TYR A 1 213 ? 9.727 17.899 -29.405 1.00 35.00 213 TYR A C 1
ATOM 1759 O O . TYR A 1 213 ? 10.265 18.003 -28.305 1.00 35.00 213 TYR A O 1
ATOM 1767 N N . GLU A 1 214 ? 8.426 17.634 -29.538 1.00 35.59 214 GLU A N 1
ATOM 1768 C CA . GLU A 1 214 ? 7.479 17.337 -28.457 1.00 35.59 214 GLU A CA 1
ATOM 1769 C C . GLU A 1 214 ? 7.431 15.830 -28.127 1.00 35.59 214 GLU A C 1
ATOM 1771 O O . GLU A 1 214 ? 7.145 15.451 -26.989 1.00 35.59 214 GLU A O 1
ATOM 1776 N N . GLU A 1 215 ? 7.788 14.968 -29.089 1.00 45.91 215 GLU A N 1
ATOM 1777 C CA . GLU A 1 215 ? 7.885 13.515 -28.938 1.00 45.91 215 GLU A CA 1
ATOM 1778 C C . GLU A 1 215 ? 9.115 13.147 -28.100 1.00 45.91 215 GLU A C 1
ATOM 1780 O O . GLU A 1 215 ? 10.145 12.682 -28.571 1.00 45.91 215 GLU A O 1
ATOM 1785 N N . VAL A 1 216 ? 8.915 13.294 -26.793 1.00 35.16 216 VAL A N 1
ATOM 1786 C CA . VAL A 1 216 ? 9.755 12.832 -25.689 1.00 35.16 216 VAL A CA 1
ATOM 1787 C C . VAL A 1 216 ? 10.747 13.864 -25.142 1.00 35.16 216 VAL A C 1
ATOM 1789 O O . VAL A 1 216 ? 11.768 13.529 -24.552 1.00 35.16 216 VAL A O 1
ATOM 1792 N N . ALA A 1 217 ? 10.380 15.146 -25.116 1.00 34.94 217 ALA A N 1
ATOM 1793 C CA . ALA A 1 217 ? 11.015 16.095 -24.191 1.00 34.94 217 ALA A CA 1
ATOM 1794 C C . ALA A 1 217 ? 10.849 15.698 -22.701 1.00 34.94 217 ALA A C 1
ATOM 1796 O O . ALA A 1 217 ? 11.315 16.427 -21.823 1.00 34.94 217 ALA A O 1
ATOM 1797 N N . LYS A 1 218 ? 10.158 14.578 -22.408 1.00 34.34 218 LYS A N 1
ATOM 1798 C CA . LYS A 1 218 ? 9.720 14.158 -21.079 1.00 34.34 218 LYS A CA 1
ATOM 1799 C C . LYS A 1 218 ? 9.600 12.630 -20.860 1.00 34.34 218 LYS A C 1
ATOM 1801 O O . LYS A 1 218 ? 8.569 12.164 -20.397 1.00 34.34 218 LYS A O 1
ATOM 1806 N N . LEU A 1 219 ? 10.693 11.885 -21.041 1.00 40.59 219 LEU A N 1
ATOM 1807 C CA . LEU A 1 219 ? 11.078 10.677 -20.264 1.00 40.59 219 LEU A CA 1
ATOM 1808 C C . LEU A 1 219 ? 11.188 10.968 -18.736 1.00 40.59 219 LEU A C 1
ATOM 1810 O O . LEU A 1 219 ? 12.212 10.755 -18.095 1.00 40.59 219 LEU A O 1
ATOM 1814 N N . TYR A 1 220 ? 10.231 11.690 -18.150 1.00 34.94 220 TYR A N 1
ATOM 1815 C CA . TYR A 1 220 ? 10.628 12.809 -17.286 1.00 34.94 220 TYR A CA 1
ATOM 1816 C C . TYR A 1 220 ? 10.729 12.592 -15.789 1.00 34.94 220 TYR A C 1
ATOM 1818 O O . TYR A 1 220 ? 10.926 13.600 -15.117 1.00 34.94 220 TYR A O 1
ATOM 1826 N N . THR A 1 221 ? 10.589 11.390 -15.225 1.00 39.91 221 THR A N 1
ATOM 1827 C CA . THR A 1 221 ? 11.141 11.090 -13.881 1.00 39.91 221 THR A CA 1
ATOM 1828 C C . THR A 1 221 ? 10.878 9.641 -13.456 1.00 39.91 221 THR A C 1
ATOM 1830 O O . THR A 1 221 ? 9.973 9.384 -12.665 1.00 39.91 221 THR A O 1
ATOM 1833 N N . ARG A 1 222 ? 11.789 8.738 -13.853 1.00 49.69 222 ARG A N 1
ATOM 1834 C CA . ARG A 1 222 ? 11.977 7.352 -13.366 1.00 49.69 222 ARG A CA 1
ATOM 1835 C C . ARG A 1 222 ? 11.156 6.291 -14.110 1.00 49.69 222 ARG A C 1
ATOM 1837 O O . ARG A 1 222 ? 9.971 6.113 -13.851 1.00 49.69 222 ARG A O 1
ATOM 1844 N N . ASP A 1 223 ? 11.842 5.543 -14.969 1.00 56.53 223 ASP A N 1
ATOM 1845 C CA . ASP A 1 223 ? 11.238 4.630 -15.945 1.00 56.53 223 ASP A CA 1
ATOM 1846 C C . ASP A 1 223 ? 10.766 3.305 -15.328 1.00 56.53 223 ASP A C 1
ATOM 1848 O O . ASP A 1 223 ? 9.840 2.687 -15.842 1.00 56.53 223 ASP A O 1
ATOM 1852 N N . LEU A 1 224 ? 11.308 2.876 -14.180 1.00 52.53 224 LEU A N 1
ATOM 1853 C CA . LEU A 1 224 ? 10.695 1.815 -13.372 1.00 52.53 224 LEU A CA 1
ATOM 1854 C C . LEU A 1 224 ? 9.628 2.409 -12.446 1.00 52.53 224 LEU A C 1
ATOM 1856 O O . LEU A 1 224 ? 9.927 2.913 -11.362 1.00 52.53 224 LEU A O 1
ATOM 1860 N N . ILE A 1 225 ? 8.366 2.289 -12.849 1.00 56.81 225 ILE A N 1
ATOM 1861 C CA . ILE A 1 225 ? 7.217 2.814 -12.098 1.00 56.81 225 ILE A CA 1
ATOM 1862 C C . ILE A 1 225 ? 6.958 1.967 -10.855 1.00 56.81 225 ILE A C 1
ATOM 1864 O O . ILE A 1 225 ? 6.670 2.480 -9.773 1.00 56.81 225 ILE A O 1
ATOM 1868 N N . SER A 1 226 ? 7.037 0.647 -11.008 1.00 56.78 226 SER A N 1
ATOM 1869 C CA . SER A 1 226 ? 6.836 -0.289 -9.909 1.00 56.78 226 SER A CA 1
ATOM 1870 C C . SER A 1 226 ? 7.455 -1.641 -10.214 1.00 56.78 226 SER A C 1
ATOM 1872 O O . SER A 1 226 ? 7.399 -2.114 -11.350 1.00 56.78 226 SER A O 1
ATOM 1874 N N . HIS A 1 227 ? 7.951 -2.298 -9.171 1.00 63.66 227 HIS A N 1
ATOM 1875 C CA . HIS A 1 227 ? 8.268 -3.716 -9.197 1.00 63.66 227 HIS A CA 1
ATOM 1876 C C . HIS A 1 227 ? 7.524 -4.431 -8.073 1.00 63.66 227 HIS A C 1
ATOM 1878 O O . HIS A 1 227 ? 7.300 -3.870 -6.998 1.00 63.66 227 HIS A O 1
ATOM 1884 N N . SER A 1 228 ? 7.153 -5.683 -8.304 1.00 66.75 228 SER A N 1
ATOM 1885 C CA . SER A 1 228 ? 6.650 -6.554 -7.246 1.00 66.75 228 SER A CA 1
ATOM 1886 C C . SER A 1 228 ? 7.148 -7.974 -7.453 1.00 66.75 228 SER A C 1
ATOM 1888 O O . SER A 1 228 ? 7.279 -8.444 -8.582 1.00 66.75 228 SER A O 1
ATOM 1890 N N . ALA A 1 229 ? 7.446 -8.648 -6.348 1.00 66.75 229 ALA A N 1
ATOM 1891 C CA . ALA A 1 229 ? 7.794 -10.056 -6.342 1.00 66.75 229 ALA A CA 1
ATOM 1892 C C . ALA A 1 229 ? 6.766 -10.804 -5.497 1.00 66.75 229 ALA A C 1
ATOM 1894 O O . ALA A 1 229 ? 6.444 -10.383 -4.384 1.00 66.75 229 ALA A O 1
ATOM 1895 N N . ALA A 1 230 ? 6.264 -11.913 -6.023 1.00 65.75 230 ALA A N 1
ATOM 1896 C CA . ALA A 1 230 ? 5.340 -12.786 -5.322 1.00 65.75 230 ALA A CA 1
ATOM 1897 C C . ALA A 1 230 ? 5.780 -14.240 -5.467 1.00 65.75 230 ALA A C 1
ATOM 1899 O O . ALA A 1 230 ? 6.410 -14.630 -6.448 1.00 65.75 230 ALA A O 1
ATOM 1900 N N . SER A 1 231 ? 5.427 -15.047 -4.476 1.00 71.25 231 SER A N 1
ATOM 1901 C CA . SER A 1 231 ? 5.636 -16.491 -4.482 1.00 71.25 231 SER A CA 1
ATOM 1902 C C . SER A 1 231 ? 4.341 -17.180 -4.091 1.00 71.25 231 SER A C 1
ATOM 1904 O O . SER A 1 231 ? 3.663 -16.718 -3.171 1.00 71.25 231 SER A O 1
ATOM 1906 N N . GLY A 1 232 ? 4.007 -18.288 -4.740 1.00 68.69 232 GLY A N 1
ATOM 1907 C CA . GLY A 1 232 ? 2.732 -18.955 -4.505 1.00 68.69 232 GLY A CA 1
ATOM 1908 C C . GLY A 1 232 ? 2.638 -20.321 -5.164 1.00 68.69 232 GLY A C 1
ATOM 1909 O O . GLY A 1 232 ? 3.639 -20.895 -5.586 1.00 68.69 232 GLY A O 1
ATOM 1910 N N . VAL A 1 233 ? 1.415 -20.836 -5.240 1.00 62.50 233 VAL A N 1
ATOM 1911 C CA . VAL A 1 233 ? 1.061 -22.088 -5.921 1.00 62.50 233 VAL A CA 1
ATOM 1912 C C . VAL A 1 233 ? 0.098 -21.733 -7.053 1.00 62.50 233 VAL A C 1
ATOM 1914 O O . VAL A 1 233 ? -0.849 -20.982 -6.822 1.00 62.50 233 VAL A O 1
ATOM 1917 N N . LEU A 1 234 ? 0.342 -22.232 -8.266 1.00 54.94 234 LEU A N 1
ATOM 1918 C CA . LEU A 1 234 ? -0.514 -22.004 -9.437 1.00 54.94 234 LEU A CA 1
ATOM 1919 C C . LEU A 1 234 ? -0.854 -23.356 -10.066 1.00 54.94 234 LEU A C 1
ATOM 1921 O O . LEU A 1 234 ? -0.038 -24.262 -10.025 1.00 54.94 234 LEU A O 1
ATOM 1925 N N . ASN A 1 235 ? -2.015 -23.507 -10.702 1.00 43.75 235 ASN A N 1
ATOM 1926 C CA . ASN A 1 235 ? -2.472 -24.799 -11.248 1.00 43.75 235 ASN A CA 1
ATOM 1927 C C . ASN A 1 235 ? -1.447 -25.543 -12.137 1.00 43.75 235 ASN A C 1
ATOM 1929 O O . ASN A 1 235 ? -1.497 -26.765 -12.217 1.00 43.75 235 ASN A O 1
ATOM 1933 N N . TYR A 1 236 ? -0.519 -24.824 -12.777 1.00 58.59 236 TYR A N 1
ATOM 1934 C CA . TYR A 1 236 ? 0.549 -25.387 -13.616 1.00 58.59 236 TYR A CA 1
ATOM 1935 C C . TYR A 1 236 ? 1.929 -25.451 -12.935 1.00 58.59 236 TYR A C 1
ATOM 1937 O O . TYR A 1 236 ? 2.830 -26.108 -13.446 1.00 58.59 236 TYR A O 1
ATOM 1945 N N . PHE A 1 237 ? 2.101 -24.790 -11.786 1.00 55.53 237 PHE A N 1
ATOM 1946 C CA . PHE A 1 237 ? 3.341 -24.761 -11.013 1.00 55.53 237 PHE A CA 1
ATOM 1947 C C . PHE A 1 237 ? 3.060 -25.170 -9.570 1.00 55.53 237 PHE A C 1
ATOM 1949 O O . PHE A 1 237 ? 2.403 -24.432 -8.832 1.00 55.53 237 PHE A O 1
ATOM 1956 N N . GLU A 1 238 ? 3.639 -26.293 -9.126 1.00 59.31 238 GLU A N 1
ATOM 1957 C CA . GLU A 1 238 ? 3.557 -26.700 -7.716 1.00 59.31 238 GLU A CA 1
ATOM 1958 C C . GLU A 1 238 ? 3.946 -25.547 -6.784 1.00 59.31 238 GLU A C 1
ATOM 1960 O O . GLU A 1 238 ? 3.303 -25.360 -5.752 1.00 59.31 238 GLU A O 1
ATOM 1965 N N . ARG A 1 239 ? 4.983 -24.770 -7.151 1.00 67.56 239 ARG A N 1
ATOM 1966 C CA . ARG A 1 239 ? 5.381 -23.511 -6.502 1.00 67.56 239 ARG A CA 1
ATOM 1967 C C . ARG A 1 239 ? 6.053 -22.578 -7.508 1.00 67.56 239 ARG A C 1
ATOM 1969 O O . ARG A 1 239 ? 7.077 -22.939 -8.085 1.00 67.56 239 ARG A O 1
ATOM 1976 N N . PHE A 1 240 ? 5.543 -21.363 -7.668 1.00 73.44 240 PHE A N 1
ATOM 1977 C CA . PHE A 1 240 ? 6.117 -20.370 -8.576 1.00 73.44 240 PHE A CA 1
ATOM 1978 C C . PHE A 1 240 ? 6.659 -19.156 -7.830 1.00 73.44 240 PHE A C 1
ATOM 1980 O O . PHE A 1 240 ? 6.234 -18.839 -6.715 1.00 73.44 240 PHE A O 1
ATOM 1987 N N . CYS A 1 241 ? 7.569 -18.457 -8.499 1.00 67.25 241 CYS A N 1
ATOM 1988 C CA . CYS A 1 241 ? 7.888 -17.073 -8.211 1.00 67.25 241 CYS A CA 1
ATOM 1989 C C . CYS A 1 241 ? 7.545 -16.216 -9.428 1.00 67.25 241 CYS A C 1
ATOM 1991 O O . CYS A 1 241 ? 7.794 -16.632 -10.559 1.00 67.25 241 CYS A O 1
ATOM 1993 N N . SER A 1 242 ? 6.983 -15.035 -9.192 1.00 72.88 242 SER A N 1
ATOM 1994 C CA . SER A 1 242 ? 6.712 -14.040 -10.224 1.00 72.88 242 SER A CA 1
ATOM 1995 C C . SER A 1 242 ? 7.379 -12.721 -9.872 1.00 72.88 242 SER A C 1
ATOM 1997 O O . SER A 1 242 ? 7.181 -12.211 -8.768 1.00 72.88 242 SER A O 1
ATOM 1999 N N . LEU A 1 243 ? 8.110 -12.155 -10.823 1.00 69.38 243 LEU A N 1
ATOM 2000 C CA . LEU A 1 243 ? 8.603 -10.787 -10.782 1.00 69.38 243 LEU A CA 1
ATOM 2001 C C . LEU A 1 243 ? 7.837 -9.976 -11.826 1.00 69.38 243 LEU A C 1
ATOM 2003 O O . LEU A 1 243 ? 7.859 -10.314 -13.006 1.00 69.38 243 LEU A O 1
ATOM 2007 N N . THR A 1 244 ? 7.168 -8.918 -11.384 1.00 71.38 244 THR A N 1
ATOM 2008 C CA . THR A 1 244 ? 6.476 -7.969 -12.260 1.00 71.38 244 THR A CA 1
ATOM 2009 C C . THR A 1 244 ? 7.241 -6.663 -12.263 1.00 71.38 244 THR A C 1
ATOM 2011 O O . THR A 1 244 ? 7.509 -6.115 -11.193 1.00 71.38 244 THR A O 1
ATOM 2014 N N . LEU A 1 245 ? 7.574 -6.172 -13.450 1.00 67.75 245 LEU A N 1
ATOM 2015 C CA . LEU A 1 245 ? 8.212 -4.884 -13.681 1.00 67.75 245 LEU A CA 1
ATOM 2016 C C . LEU A 1 245 ? 7.301 -4.067 -14.595 1.00 67.75 245 LEU A C 1
ATOM 2018 O O . LEU A 1 245 ? 6.927 -4.538 -15.667 1.00 67.75 245 LEU A O 1
ATOM 2022 N N . LYS A 1 246 ? 6.946 -2.851 -14.180 1.00 63.41 246 LYS A N 1
ATOM 2023 C CA . LYS A 1 246 ? 6.128 -1.936 -14.981 1.00 63.41 246 LYS A CA 1
ATOM 2024 C C . LYS A 1 246 ? 6.906 -0.676 -15.302 1.00 63.41 246 LYS A C 1
ATOM 2026 O O . LYS A 1 246 ? 7.418 -0.035 -14.379 1.00 63.41 246 LYS A O 1
ATOM 2031 N N . VAL A 1 247 ? 6.929 -0.319 -16.583 1.00 65.69 247 VAL A N 1
ATOM 2032 C CA . VAL A 1 247 ? 7.699 0.812 -17.107 1.00 65.69 247 VAL A CA 1
ATOM 2033 C C . VAL A 1 247 ? 6.895 1.707 -18.042 1.00 65.69 247 VAL A C 1
ATOM 2035 O O . VAL A 1 247 ? 5.931 1.230 -18.644 1.00 65.69 247 VAL A O 1
ATOM 2038 N N . SER A 1 248 ? 7.248 2.999 -18.099 1.00 55.31 248 SER A N 1
ATOM 2039 C CA . SER A 1 248 ? 6.688 3.999 -19.035 1.00 55.31 248 SER A CA 1
ATOM 2040 C C . SER A 1 248 ? 7.532 4.144 -20.281 1.00 55.31 248 SER A C 1
ATOM 2042 O O . SER A 1 248 ? 8.764 4.226 -20.100 1.00 55.31 248 SER A O 1
#

InterPro domains:
  IPR011249 Metalloenzyme, LuxS/M16 peptidase-like [SSF63411] (9-104)